Protein 9BL1 (pdb70)

InterPro domains:
  IPR012349 FMN-binding split barrel [G3DSA:2.30.110.10] (15-174)
  IPR019595 Domain of unknown function DUF2470 [PF10615] (197-270)
  IPR037119 Haem oxygenase HugZ-like superfamily [G3DSA:3.20.180.10] (189-279)
  IPR055343 CREG-like, beta-barrel [PF13883] (44-168)

Organism: Populus trichocarpa (NCBI:txid3694)

Radius of gyration: 21.01 Å; Cα contacts (8 Å, |Δi|>4): 451; chains: 1; bounding box: 52×58×54 Å

Nearest PDB structures (foldseek):
  6m09-assembly1_B  TM=9.417E-01  e=5.303E-38  Arabidopsis thaliana
  6m0a-assembly2_D  TM=9.291E-01  e=4.916E-37  Arabidopsis thaliana
  6m09-assembly2_C  TM=9.308E-01  e=2.778E-36  Arabidopsis thaliana
  3dnh-assembly1_A  TM=5.497E-01  e=1.649E-12  Agrobacterium fabrum str. C58
  3dnh-assembly1_B  TM=5.427E-01  e=1.269E-11  Agrobacterium fabrum str. C58

Structure (mmCIF, N/CA/C/O backbone):
data_9BL1
#
_entry.id   9BL1
#
_cell.length_a   77.306
_cell.length_b   77.306
_cell.length_c   92.420
_cell.angle_alpha   90.00
_cell.angle_beta   90.00
_cell.angle_gamma   90.00
#
_symmetry.space_group_name_H-M   'P 42 21 2'
#
loop_
_entity.id
_entity.type
_entity.pdbx_description
1 polymer 'Heme-binding protein, PtHOZ1'
2 non-polymer 'NICKEL (II) ION'
3 water water
#
loop_
_atom_site.group_PDB
_atom_site.id
_atom_site.type_symbol
_atom_site.label_atom_id
_atom_site.label_alt_id
_atom_site.label_comp_id
_atom_site.label_asym_id
_atom_site.label_entity_id
_atom_site.label_seq_id
_atom_site.pdbx_PDB_ins_code
_atom_site.Cartn_x
_atom_site.Cartn_y
_atom_site.Cartn_z
_atom_site.occupancy
_atom_site.B_iso_or_equiv
_atom_site.auth_seq_id
_atom_site.auth_comp_id
_atom_site.auth_asym_id
_atom_site.auth_atom_id
_atom_site.pdbx_PDB_model_num
ATOM 1 N N . ASN A 1 21 ? 21.691 38.241 27.089 1.00 69.34 21 ASN A N 1
ATOM 2 C CA . ASN A 1 21 ? 22.235 36.861 27.233 1.00 73.51 21 ASN A CA 1
ATOM 3 C C . ASN A 1 21 ? 22.692 36.354 25.863 1.00 69.32 21 ASN A C 1
ATOM 4 O O . ASN A 1 21 ? 21.850 36.280 24.953 1.00 71.22 21 ASN A O 1
ATOM 9 N N . VAL A 1 22 ? 23.966 35.963 25.759 1.00 63.14 22 VAL A N 1
ATOM 10 C CA . VAL A 1 22 ? 24.654 35.586 24.490 1.00 55.69 22 VAL A CA 1
ATOM 11 C C . VAL A 1 22 ? 24.859 34.059 24.428 1.00 58.50 22 VAL A C 1
ATOM 12 O O . VAL A 1 22 ? 25.527 33.604 23.491 1.00 51.39 22 VAL A O 1
ATOM 16 N N . PHE A 1 23 ? 24.305 33.272 25.354 1.00 58.17 23 PHE A N 1
ATOM 17 C CA . PHE A 1 23 ? 24.410 31.786 25.323 1.00 61.70 23 PHE A CA 1
ATOM 18 C C . PHE A 1 23 ? 23.709 31.284 24.070 1.00 52.14 23 PHE A C 1
ATOM 19 O O . PHE A 1 23 ? 24.227 30.371 23.401 1.00 48.29 23 PHE A O 1
ATOM 27 N N . GLN A 1 24 ? 22.550 31.880 23.777 1.00 48.52 24 GLN A N 1
ATOM 28 C CA . GLN A 1 24 ? 21.722 31.539 22.597 1.00 50.25 24 GLN A CA 1
ATOM 29 C C . GLN A 1 24 ? 22.610 31.624 21.352 1.00 42.09 24 GLN A C 1
ATOM 30 O O . GLN A 1 24 ? 22.423 30.816 20.451 1.00 42.14 24 GLN A O 1
ATOM 36 N N . LEU A 1 25 ? 23.609 32.525 21.339 1.00 35.55 25 LEU A N 1
ATOM 37 C CA . LEU A 1 25 ? 24.449 32.764 20.141 1.00 32.79 25 LEU A CA 1
ATOM 38 C C . LEU A 1 25 ? 25.437 31.620 19.935 1.00 32.12 25 LEU A C 1
ATOM 39 O O . LEU A 1 25 ? 25.900 31.452 18.790 1.00 35.71 25 LEU A O 1
ATOM 44 N N . ILE A 1 26 ? 25.817 30.894 20.982 1.00 30.42 26 ILE A N 1
ATOM 45 C CA . ILE A 1 26 ? 26.814 29.789 20.810 1.00 32.07 26 ILE A CA 1
ATOM 46 C C . ILE A 1 26 ? 26.130 28.424 21.038 1.00 34.00 26 ILE A C 1
ATOM 47 O O . ILE A 1 26 ? 26.849 27.398 21.062 1.00 31.69 26 ILE A O 1
ATOM 52 N N . GLN A 1 27 ? 24.802 28.419 21.155 1.00 37.79 27 GLN A N 1
ATOM 53 C CA . GLN A 1 27 ? 23.938 27.219 21.310 1.00 41.12 27 GLN A CA 1
ATOM 54 C C . GLN A 1 27 ? 24.459 26.102 20.407 1.00 40.99 27 GLN A C 1
ATOM 55 O O . GLN A 1 27 ? 24.740 25.010 20.943 1.00 39.55 27 GLN A O 1
ATOM 61 N N . THR A 1 28 ? 24.613 26.373 19.106 1.00 40.28 28 THR A N 1
ATOM 62 C CA . THR A 1 28 ? 25.007 25.358 18.098 1.00 42.56 28 THR A CA 1
ATOM 63 C C . THR A 1 28 ? 26.384 24.787 18.429 1.00 47.03 28 THR A C 1
ATOM 64 O O . THR A 1 28 ? 26.490 23.558 18.447 1.00 41.82 28 THR A O 1
ATOM 68 N N . HIS A 1 29 ? 27.399 25.631 18.641 1.00 40.18 29 HIS A N 1
ATOM 69 C CA . HIS A 1 29 ? 28.778 25.175 18.952 1.00 40.52 29 HIS A CA 1
ATOM 70 C C . HIS A 1 29 ? 28.736 24.327 20.226 1.00 35.63 29 HIS A C 1
ATOM 71 O O . HIS A 1 29 ? 29.445 23.302 20.263 1.00 38.54 29 HIS A O 1
ATOM 78 N N . GLN A 1 30 ? 28.003 24.783 21.246 1.00 33.61 30 GLN A N 1
ATOM 79 C CA . GLN A 1 30 ? 27.926 24.096 22.563 1.00 33.22 30 GLN A CA 1
ATOM 80 C C . GLN A 1 30 ? 27.272 22.726 22.369 1.00 38.35 30 GLN A C 1
ATOM 81 O O . GLN A 1 30 ? 27.798 21.759 22.908 1.00 34.23 30 GLN A O 1
ATOM 87 N N . GLU A 1 31 ? 26.248 22.643 21.520 1.00 35.19 31 GLU A N 1
ATOM 88 C CA . GLU A 1 31 ? 25.643 21.337 21.113 1.00 40.94 31 GLU A CA 1
ATOM 89 C C . GLU A 1 31 ? 26.691 20.396 20.510 1.00 37.96 31 GLU A C 1
ATOM 90 O O . GLU A 1 31 ? 26.630 19.174 20.804 1.00 43.08 31 GLU A O 1
ATOM 96 N N . LYS A 1 32 ? 27.608 20.903 19.682 1.00 39.11 32 LYS A N 1
ATOM 97 C CA . LYS A 1 32 ? 28.602 20.071 18.945 1.00 40.09 32 LYS A CA 1
ATOM 98 C C . LYS A 1 32 ? 29.820 19.696 19.804 1.00 40.18 32 LYS A C 1
ATOM 99 O O . LYS A 1 32 ? 30.542 18.769 19.397 1.00 39.53 32 LYS A O 1
ATOM 105 N N . ALA A 1 33 ? 30.093 20.415 20.889 1.00 32.90 33 ALA A N 1
ATOM 106 C CA . ALA A 1 33 ? 31.283 20.225 21.762 1.00 35.07 33 ALA A CA 1
ATOM 107 C C . ALA A 1 33 ? 31.377 18.748 22.178 1.00 32.27 33 ALA A C 1
ATOM 108 O O . ALA A 1 33 ? 30.349 18.206 22.563 1.00 34.15 33 ALA A O 1
ATOM 110 N N . ALA A 1 34 ? 32.546 18.122 22.051 1.00 31.75 34 ALA A N 1
ATOM 111 C CA . ALA A 1 34 ? 32.766 16.689 22.377 1.00 31.55 34 ALA A CA 1
ATOM 112 C C . ALA A 1 34 ? 32.350 16.428 23.833 1.00 28.56 34 ALA A C 1
ATOM 113 O O . ALA A 1 34 ? 32.767 17.193 24.737 1.00 27.83 34 ALA A O 1
ATOM 115 N N . ARG A 1 35 ? 31.497 15.423 24.027 1.00 29.49 35 ARG A N 1
ATOM 116 C CA . ARG A 1 35 ? 30.988 15.018 25.359 1.00 31.94 35 ARG A CA 1
ATOM 117 C C . ARG A 1 35 ? 30.995 13.502 25.388 1.00 31.81 35 ARG A C 1
ATOM 118 O O . ARG A 1 35 ? 30.975 12.905 24.298 1.00 31.95 35 ARG A O 1
ATOM 126 N N . LEU A 1 36 ? 30.946 12.924 26.587 1.00 30.55 36 LEU A N 1
ATOM 127 C CA . LEU A 1 36 ? 30.755 11.462 26.682 1.00 33.38 36 LEU A CA 1
ATOM 128 C C . LEU A 1 36 ? 29.426 11.146 26.005 1.00 29.34 36 LEU A C 1
ATOM 129 O O . LEU A 1 36 ? 28.477 11.924 26.120 1.00 31.68 36 LEU A O 1
ATOM 134 N N . PRO A 1 37 ? 29.272 9.931 25.445 1.00 34.14 37 PRO A N 1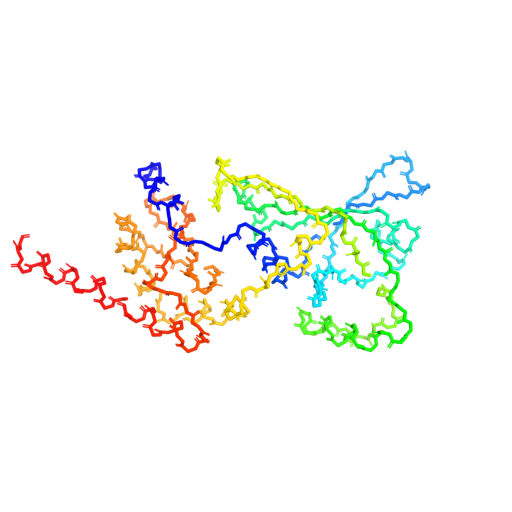
ATOM 135 C CA . PRO A 1 37 ? 27.970 9.428 25.037 1.00 36.09 37 PRO A CA 1
ATOM 136 C C . PRO A 1 37 ? 27.030 9.409 26.243 1.00 31.54 37 PRO A C 1
ATOM 137 O O . PRO A 1 37 ? 27.497 9.271 27.378 1.00 31.69 37 PRO A O 1
ATOM 141 N N . PRO A 1 38 ? 25.708 9.653 26.075 1.00 29.23 38 PRO A N 1
ATOM 142 C CA . PRO A 1 38 ? 24.780 9.720 27.210 1.00 29.72 38 PRO A CA 1
ATOM 143 C C . PRO A 1 38 ? 24.888 8.607 28.261 1.00 27.42 38 PRO A C 1
ATOM 144 O O . PRO A 1 38 ? 24.936 8.905 29.415 1.00 28.80 38 PRO A O 1
ATOM 148 N N . VAL A 1 39 ? 24.957 7.333 27.858 1.00 29.05 39 VAL A N 1
ATOM 149 C CA . VAL A 1 39 ? 24.955 6.223 28.853 1.00 31.05 39 VAL A CA 1
ATOM 150 C C . VAL A 1 39 ? 26.262 6.325 29.661 1.00 28.29 39 VAL A C 1
ATOM 151 O O . VAL A 1 39 ? 26.219 6.108 30.880 1.00 26.44 39 VAL A O 1
ATOM 155 N N . GLU A 1 40 ? 27.378 6.731 29.044 1.00 28.88 40 GLU A N 1
ATOM 156 C CA . GLU A 1 40 ? 28.650 6.864 29.798 1.00 27.86 40 GLU A CA 1
ATOM 157 C C . GLU A 1 40 ? 28.602 8.095 30.712 1.00 25.60 40 GLU A C 1
ATOM 158 O O . GLU A 1 40 ? 29.185 8.044 31.780 1.00 26.64 40 GLU A O 1
ATOM 164 N N . GLU A 1 41 ? 27.998 9.194 30.245 1.00 27.06 41 GLU A N 1
ATOM 165 C CA . GLU A 1 41 ? 27.759 10.391 31.072 1.00 25.47 41 GLU A CA 1
ATOM 166 C C . GLU A 1 41 ? 26.942 9.958 32.30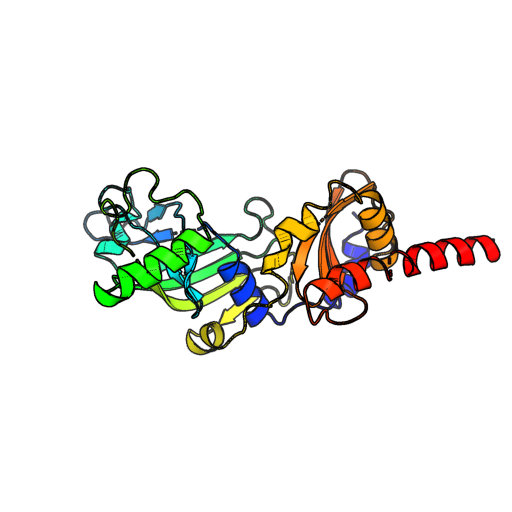0 1.00 23.93 41 GLU A C 1
ATOM 167 O O . GLU A 1 41 ? 27.359 10.267 33.407 1.00 27.53 41 GLU A O 1
ATOM 173 N N . ILE A 1 42 ? 25.815 9.260 32.132 1.00 25.13 42 ILE A N 1
ATOM 174 C CA . ILE A 1 42 ? 24.938 8.866 33.273 1.00 29.38 42 ILE A CA 1
ATOM 175 C C . ILE A 1 42 ? 25.737 7.901 34.175 1.00 27.73 42 ILE A C 1
ATOM 176 O O . ILE A 1 42 ? 25.717 8.064 35.378 1.00 26.02 42 ILE A O 1
ATOM 181 N N . ARG A 1 43 ? 26.436 6.908 33.620 1.00 26.72 43 ARG A N 1
ATOM 182 C CA . ARG A 1 43 ? 27.216 5.934 34.441 1.00 24.31 43 ARG A CA 1
ATOM 183 C C . ARG A 1 43 ? 28.265 6.707 35.265 1.00 27.73 43 ARG A C 1
ATOM 184 O O . ARG A 1 43 ? 28.439 6.397 36.439 1.00 26.01 43 ARG A O 1
ATOM 192 N N . THR A 1 44 ? 28.957 7.665 34.648 1.00 27.42 44 THR A N 1
ATOM 193 C CA . THR A 1 44 ? 30.045 8.430 35.290 1.00 25.90 44 THR A CA 1
ATOM 194 C C . THR A 1 44 ? 29.482 9.340 36.393 1.00 25.91 44 THR A C 1
ATOM 195 O O . THR A 1 44 ? 30.019 9.351 37.491 1.00 27.49 44 THR A O 1
ATOM 199 N N . VAL A 1 45 ? 28.478 10.151 36.095 1.00 26.85 45 VAL A N 1
ATOM 200 C CA . VAL A 1 45 ? 27.880 11.077 37.088 1.00 27.12 45 VAL A CA 1
ATOM 201 C C . VAL A 1 45 ? 27.408 10.261 38.296 1.00 28.66 45 VAL A C 1
ATOM 202 O O . VAL A 1 45 ? 27.723 10.644 39.437 1.00 29.27 45 VAL A O 1
ATOM 206 N N . LEU A 1 46 ? 26.697 9.149 38.086 1.00 26.16 46 LEU A N 1
ATOM 207 C CA . LEU A 1 46 ? 26.235 8.337 39.235 1.00 28.41 46 LEU A CA 1
ATOM 208 C C . LEU A 1 46 ? 27.426 7.789 40.013 1.00 27.32 46 LEU A C 1
ATOM 209 O O . LEU A 1 46 ? 27.396 7.868 41.240 1.00 31.19 46 LEU A O 1
ATOM 214 N N . ASP A 1 47 ? 28.458 7.331 39.313 1.00 29.79 47 ASP A N 1
ATOM 215 C CA . ASP A 1 47 ? 29.659 6.749 39.962 1.00 31.04 47 ASP A CA 1
ATOM 216 C C . ASP A 1 47 ? 30.337 7.811 40.828 1.00 29.92 47 ASP A C 1
ATOM 217 O O . ASP A 1 47 ? 30.863 7.443 41.917 1.00 34.94 47 ASP A O 1
ATOM 222 N N . GLN A 1 48 ? 30.342 9.070 40.372 1.00 28.67 48 GLN A N 1
ATOM 223 C CA . GLN A 1 48 ? 31.025 10.197 41.081 1.00 32.24 48 GLN A CA 1
ATOM 224 C C . GLN A 1 48 ? 30.136 10.849 42.145 1.00 35.75 48 GLN A C 1
ATOM 225 O O . GLN A 1 48 ? 30.677 11.600 42.966 1.00 34.42 48 GLN A O 1
ATOM 231 N N . SER A 1 49 ? 28.831 10.544 42.196 1.00 31.28 49 SER A N 1
ATOM 232 C CA . SER A 1 49 ? 27.885 11.169 43.152 1.00 31.97 49 SER A CA 1
ATOM 233 C C . SER A 1 49 ? 27.951 10.446 44.505 1.00 32.51 49 SER A C 1
ATOM 234 O O . SER A 1 49 ? 28.158 9.229 44.495 1.00 35.26 49 SER A O 1
ATOM 237 N N . THR A 1 50 ? 27.692 11.160 45.616 1.00 27.83 50 THR A N 1
ATOM 238 C CA . THR A 1 50 ? 27.800 10.641 47.000 1.00 33.97 50 THR A CA 1
ATOM 239 C C . THR A 1 50 ? 26.467 10.753 47.737 1.00 30.48 50 THR A C 1
ATOM 240 O O . THR A 1 50 ? 26.378 10.225 48.827 1.00 29.87 50 THR A O 1
ATOM 244 N N . HIS A 1 51 ? 25.487 11.455 47.192 1.00 31.42 51 HIS A N 1
ATOM 245 C CA . HIS A 1 51 ? 24.191 11.588 47.894 1.00 32.19 51 HIS A CA 1
ATOM 246 C C . HIS A 1 51 ? 23.106 11.813 46.849 1.00 30.66 51 HIS A C 1
ATOM 247 O O . HIS A 1 51 ? 23.390 12.283 45.721 1.00 27.49 51 HIS A O 1
ATOM 254 N N . GLY A 1 52 ? 21.891 11.478 47.215 1.00 28.79 52 GLY A N 1
ATOM 255 C CA . GLY A 1 52 ? 20.738 11.691 46.325 1.00 28.31 52 GLY A CA 1
ATOM 256 C C . GLY A 1 52 ? 19.443 11.632 47.118 1.00 30.04 52 GLY A C 1
ATOM 257 O O . GLY A 1 52 ? 19.483 11.527 48.356 1.00 28.84 52 GLY A O 1
ATOM 266 N N . LEU A 1 54 ? 16.055 9.662 47.780 1.00 24.59 54 LEU A N 1
ATOM 267 C CA . LEU A 1 54 ? 15.434 8.365 47.693 1.00 24.25 54 LEU A CA 1
ATOM 268 C C . LEU A 1 54 ? 13.926 8.494 47.816 1.00 23.42 54 LEU A C 1
ATOM 269 O O . LEU A 1 54 ? 13.485 9.086 48.805 1.00 27.90 54 LEU A O 1
ATOM 274 N N . SER A 1 55 ? 13.171 7.911 46.869 1.00 24.49 55 SER A N 1
ATOM 275 C CA . SER A 1 55 ? 11.702 7.787 46.949 1.00 24.90 55 SER A CA 1
ATOM 276 C C . SER A 1 55 ? 11.356 6.346 47.294 1.00 24.53 55 SER A C 1
ATOM 277 O O . SER A 1 55 ? 11.858 5.456 46.608 1.00 22.78 55 SER A O 1
ATOM 280 N N . THR A 1 56 ? 10.580 6.186 48.357 1.00 23.87 56 THR A N 1
ATOM 281 C CA . THR A 1 56 ? 10.213 4.866 48.898 1.00 25.67 56 THR A CA 1
ATOM 282 C C . THR A 1 56 ? 8.697 4.803 49.047 1.00 25.15 56 THR A C 1
ATOM 283 O O . THR A 1 56 ? 7.991 5.808 48.999 1.00 23.90 56 THR A O 1
ATOM 287 N N . PHE A 1 57 ? 8.208 3.591 49.256 1.00 26.26 57 PHE A N 1
ATOM 288 C CA . PHE A 1 57 ? 6.784 3.376 49.511 1.00 27.49 57 PHE A CA 1
ATOM 289 C C . PHE A 1 57 ? 6.626 2.182 50.437 1.00 29.20 57 PHE A C 1
ATOM 290 O O . PHE A 1 57 ? 7.142 1.095 50.113 1.00 33.26 57 PHE A O 1
ATOM 298 N N . SER A 1 58 ? 5.960 2.413 51.559 1.00 32.14 58 SER A N 1
ATOM 299 C CA . SER A 1 58 ? 5.803 1.384 52.618 1.00 30.33 58 SER A CA 1
ATOM 300 C C . SER A 1 58 ? 4.314 1.212 52.874 1.00 28.98 58 SER A C 1
ATOM 301 O O . SER A 1 58 ? 3.558 2.132 52.594 1.00 29.50 58 SER A O 1
ATOM 304 N N . GLN A 1 59 ? 3.918 0.058 53.380 1.00 28.06 59 GLN A N 1
ATOM 305 C CA . GLN A 1 59 ? 2.561 -0.097 53.957 1.00 31.27 59 GLN A CA 1
ATOM 306 C C . GLN A 1 59 ? 2.655 0.690 55.275 1.00 34.13 59 GLN A C 1
ATOM 307 O O . GLN A 1 59 ? 3.768 1.058 55.673 1.00 44.01 59 GLN A O 1
ATOM 313 N N . LYS A 1 60 ? 1.576 1.021 55.919 1.00 38.42 60 LYS A N 1
ATOM 314 C CA . LYS A 1 60 ? 1.651 1.682 57.250 1.00 37.22 60 LYS A CA 1
ATOM 315 C C . LYS A 1 60 ? 2.185 3.113 57.100 1.00 37.47 60 LYS A C 1
ATOM 316 O O . LYS A 1 60 ? 2.742 3.660 58.062 1.00 34.42 60 LYS A O 1
ATOM 322 N N . HIS A 1 61 ? 1.984 3.758 55.950 1.00 30.35 61 HIS A N 1
ATOM 323 C CA . HIS A 1 61 ? 2.378 5.165 55.798 1.00 27.52 61 HIS A CA 1
ATOM 324 C C . HIS A 1 61 ? 1.279 5.891 55.011 1.00 31.71 61 HIS A C 1
ATOM 325 O O . HIS A 1 61 ? 1.594 6.846 54.344 1.00 31.04 61 HIS A O 1
ATOM 332 N N . GLY A 1 62 ? 0.009 5.521 55.229 1.00 30.02 62 GLY A N 1
ATOM 333 C CA . GLY A 1 62 ? -1.175 6.261 54.747 1.00 30.03 62 GLY A CA 1
ATOM 334 C C . GLY A 1 62 ? -1.370 6.190 53.250 1.00 28.05 62 GLY A C 1
ATOM 335 O O . GLY A 1 62 ? -2.238 6.920 52.747 1.00 32.36 62 GLY A O 1
ATOM 336 N N . GLY A 1 63 ? -0.616 5.353 52.552 1.00 28.20 63 GLY A N 1
ATOM 337 C CA . GLY A 1 63 ? -0.594 5.336 51.080 1.00 29.78 63 GLY A CA 1
ATOM 338 C C . GLY A 1 63 ? 0.211 6.470 50.458 1.00 30.62 63 GLY A C 1
ATOM 339 O O . GLY A 1 63 ? 0.180 6.589 49.206 1.00 27.95 63 GLY A O 1
ATOM 340 N N . TYR A 1 64 ? 0.976 7.226 51.249 1.00 29.18 64 TYR A N 1
ATOM 341 C CA . TYR A 1 64 ? 1.885 8.295 50.767 1.00 26.78 64 TYR A CA 1
ATOM 342 C C . TYR A 1 64 ? 3.266 7.749 50.450 1.00 27.91 64 TYR A C 1
ATOM 343 O O . TYR A 1 64 ? 3.927 7.210 51.314 1.00 29.56 64 TYR A O 1
ATOM 352 N N . PRO A 1 65 ? 3.768 7.928 49.202 1.00 25.11 65 PRO A N 1
ATOM 353 C CA . PRO A 1 65 ? 5.163 7.679 48.901 1.00 25.32 65 PRO A CA 1
ATOM 354 C C . PRO A 1 65 ? 5.954 8.807 49.566 1.00 26.90 65 PRO A C 1
ATOM 355 O O . PRO A 1 65 ? 5.421 9.890 49.749 1.00 27.68 65 PRO A O 1
ATOM 359 N N . SER A 1 66 ? 7.213 8.524 49.886 1.00 26.29 66 SER A N 1
ATOM 360 C CA . SER A 1 66 ? 8.031 9.378 50.761 1.00 27.93 66 SER A CA 1
ATOM 361 C C . SER A 1 66 ? 9.373 9.645 50.084 1.00 27.13 66 SER A C 1
ATOM 362 O O . SER A 1 66 ? 9.880 8.777 49.330 1.00 26.56 66 SER A O 1
ATOM 365 N N . GLY A 1 67 ? 9.938 10.801 50.393 1.00 24.68 67 GLY A N 1
ATOM 366 C CA . GLY A 1 67 ? 11.301 11.131 49.988 1.00 26.09 67 GLY A CA 1
ATOM 367 C C . GLY A 1 67 ? 12.219 11.319 51.185 1.00 24.93 67 GLY A C 1
ATOM 368 O O . GLY A 1 67 ? 11.764 11.725 52.234 1.00 25.79 67 GLY A O 1
ATOM 369 N N . SER A 1 68 ? 13.494 10.999 50.998 1.00 27.22 68 SER A N 1
ATOM 370 C CA . SER A 1 68 ? 14.543 11.191 52.015 1.00 25.45 68 SER A CA 1
ATOM 371 C C . SER A 1 68 ? 15.857 11.539 51.336 1.00 27.67 68 SER A C 1
ATOM 372 O O . SER A 1 68 ? 16.040 11.152 50.203 1.00 26.31 68 SER A O 1
ATOM 375 N N . VAL A 1 69 ? 16.770 12.221 52.020 1.00 24.88 69 VAL A N 1
ATOM 376 C CA . VAL A 1 69 ? 18.134 12.418 51.457 1.00 27.30 69 VAL A CA 1
ATOM 377 C C . VAL A 1 69 ? 18.998 11.300 51.997 1.00 30.22 69 VAL A C 1
ATOM 378 O O . VAL A 1 69 ? 18.972 11.100 53.227 1.00 29.92 69 VAL A O 1
ATOM 382 N N . VAL A 1 70 ? 19.728 10.616 51.124 1.00 25.63 70 VAL A N 1
ATOM 383 C CA . VAL A 1 70 ? 20.590 9.488 51.554 1.00 27.75 70 VAL A CA 1
ATOM 384 C C . VAL A 1 70 ? 21.983 9.718 50.984 1.00 31.41 70 VAL A C 1
ATOM 385 O O . VAL A 1 70 ? 22.112 10.250 49.860 1.00 29.50 70 VAL A O 1
ATOM 389 N N . ASP A 1 71 ? 22.978 9.246 51.726 1.00 29.00 71 ASP A N 1
ATOM 390 C CA . ASP A 1 71 ? 24.335 9.019 51.173 1.00 33.79 71 ASP A CA 1
ATOM 391 C C . ASP A 1 71 ? 24.320 7.678 50.452 1.00 26.73 71 ASP A C 1
ATOM 392 O O . ASP A 1 71 ? 23.640 6.779 50.914 1.00 30.03 71 ASP A O 1
ATOM 397 N N . PHE A 1 72 ? 25.109 7.529 49.389 1.00 28.88 72 PHE A N 1
ATOM 398 C CA . PHE A 1 72 ? 25.380 6.234 48.740 1.00 28.54 72 PHE A CA 1
ATOM 399 C C . PHE A 1 72 ? 26.757 6.230 48.071 1.00 30.51 72 PHE A C 1
ATOM 400 O O . PHE A 1 72 ? 27.391 7.304 47.876 1.00 29.22 72 PHE A O 1
ATOM 408 N N . ALA A 1 73 ? 27.154 5.025 47.669 1.00 30.61 73 ALA A N 1
ATOM 409 C CA . ALA A 1 73 ? 28.371 4.770 46.875 1.00 35.24 73 ALA A CA 1
ATOM 410 C C . ALA A 1 73 ? 28.033 3.689 45.878 1.00 31.01 73 ALA A C 1
ATOM 411 O O . ALA A 1 73 ? 27.663 2.568 46.326 1.00 30.97 73 ALA A O 1
ATOM 413 N N . CYS A 1 74 ? 28.197 3.990 44.596 1.00 28.81 74 CYS A N 1
ATOM 414 C CA . CYS A 1 74 ? 27.976 3.001 43.523 1.00 31.04 74 CYS A CA 1
ATOM 415 C C . CYS A 1 74 ? 29.006 1.890 43.686 1.00 34.39 74 CYS A C 1
ATOM 416 O O . CYS A 1 74 ? 30.159 2.234 43.985 1.00 31.33 74 CYS A O 1
ATOM 419 N N . ASP A 1 75 ? 28.576 0.636 43.513 1.00 33.59 75 ASP A N 1
ATOM 420 C CA . ASP A 1 75 ? 29.515 -0.510 43.440 1.00 31.92 75 ASP A CA 1
ATOM 421 C C . ASP A 1 75 ? 30.104 -0.519 42.031 1.00 33.67 75 ASP A C 1
ATOM 422 O O . ASP A 1 75 ? 29.812 0.389 41.236 1.00 32.02 75 ASP A O 1
ATOM 427 N N . ALA A 1 76 ? 30.958 -1.491 41.704 1.00 34.70 76 ALA A N 1
ATOM 428 C CA . ALA A 1 76 ? 31.641 -1.539 40.387 1.00 34.70 76 ALA A CA 1
ATOM 429 C C . ALA A 1 76 ? 30.623 -1.727 39.253 1.00 32.57 76 ALA A C 1
ATOM 430 O O . ALA A 1 76 ? 30.942 -1.377 38.103 1.00 34.06 76 ALA A O 1
ATOM 432 N N . ASP A 1 77 ? 29.441 -2.290 39.513 1.00 32.71 77 ASP A N 1
ATOM 433 C CA . ASP A 1 77 ? 28.408 -2.459 38.454 1.00 34.67 77 ASP A CA 1
ATOM 434 C C . ASP A 1 77 ? 27.524 -1.208 38.348 1.00 30.77 77 ASP A C 1
ATOM 435 O O . ASP A 1 77 ? 26.587 -1.255 37.528 1.00 32.32 77 ASP A O 1
ATOM 440 N N . GLY A 1 78 ? 27.745 -0.208 39.203 1.00 31.32 78 GLY A N 1
ATOM 441 C CA . GLY A 1 78 ? 26.961 1.047 39.227 1.00 29.33 78 GLY A CA 1
ATOM 442 C C . GLY A 1 78 ? 25.704 0.973 40.091 1.00 28.92 78 GLY A C 1
ATOM 443 O O . GLY A 1 78 ? 24.890 1.953 40.057 1.00 28.75 78 GLY A O 1
ATOM 444 N N . SER A 1 79 ? 25.556 -0.060 40.917 1.00 27.77 79 SER A N 1
ATOM 445 C CA . SER A 1 79 ? 24.441 -0.180 41.902 1.00 29.63 79 SER A CA 1
ATOM 446 C C . SER A 1 79 ? 24.738 0.673 43.127 1.00 28.11 79 SER A C 1
ATOM 447 O O . SER A 1 79 ? 25.756 0.497 43.811 1.00 29.23 79 SER A O 1
ATOM 450 N N . PRO A 1 80 ? 23.877 1.662 43.471 1.00 25.57 80 PRO A N 1
ATOM 451 C CA . PRO A 1 80 ? 24.098 2.439 44.669 1.00 27.18 80 PRO A CA 1
ATOM 452 C C . PRO A 1 80 ? 24.033 1.536 45.903 1.00 30.17 80 PRO A C 1
ATOM 453 O O . PRO A 1 80 ? 23.076 0.770 46.073 1.00 30.94 80 PRO A O 1
ATOM 457 N N . ILE A 1 81 ? 25.057 1.658 46.736 1.00 30.72 81 ILE A N 1
ATOM 458 C CA . ILE A 1 81 ? 25.060 1.026 48.075 1.00 31.80 81 ILE A CA 1
ATOM 459 C C . ILE A 1 81 ? 24.614 2.086 49.055 1.00 29.55 81 ILE A C 1
ATOM 460 O O . ILE A 1 81 ? 25.254 3.151 49.116 1.00 31.38 81 ILE A O 1
ATOM 465 N N . VAL A 1 82 ? 23.588 1.789 49.849 1.00 29.67 82 VAL A N 1
ATOM 466 C CA . VAL A 1 82 ? 23.112 2.713 50.911 1.00 31.79 82 VAL A CA 1
ATOM 467 C C . VAL A 1 82 ? 23.267 2.021 52.273 1.00 31.34 82 VAL A C 1
ATOM 468 O O . VAL A 1 82 ? 22.912 0.826 52.408 1.00 34.64 82 VAL A O 1
ATOM 472 N N . ALA A 1 83 ? 23.789 2.761 53.239 1.00 37.01 83 ALA A N 1
ATOM 473 C CA . ALA A 1 83 ? 23.869 2.329 54.651 1.00 40.96 83 ALA A CA 1
ATOM 474 C C . ALA A 1 83 ? 22.555 2.743 55.323 1.00 40.58 83 ALA A C 1
ATOM 475 O O . ALA A 1 83 ? 22.400 3.924 55.639 1.00 44.59 83 ALA A O 1
ATOM 477 N N . VAL A 1 84 ? 21.621 1.814 55.484 1.00 42.64 84 VAL A N 1
ATOM 478 C CA . VAL A 1 84 ? 20.242 2.166 55.934 1.00 42.98 84 VAL A CA 1
ATOM 479 C C . VAL A 1 84 ? 20.101 1.867 57.429 1.00 46.28 84 VAL A C 1
ATOM 480 O O . VAL A 1 84 ? 20.245 0.686 57.807 1.00 45.58 84 VAL A O 1
ATOM 484 N N . SER A 1 85 ? 19.861 2.914 58.231 1.00 45.54 85 SER A N 1
ATOM 485 C CA . SER A 1 85 ? 19.388 2.812 59.636 1.00 43.73 85 SER A CA 1
ATOM 486 C C . SER A 1 85 ? 17.891 2.460 59.656 1.00 44.47 85 SER A C 1
ATOM 487 O O . SER A 1 85 ? 17.080 3.127 58.969 1.00 42.55 85 SER A O 1
ATOM 490 N N . SER A 1 86 ? 17.512 1.499 60.489 1.00 40.19 86 SER A N 1
ATOM 491 C CA . SER A 1 86 ? 16.101 1.169 60.799 1.00 40.74 86 SER A CA 1
ATOM 492 C C . SER A 1 86 ? 15.419 2.359 61.477 1.00 37.85 86 SER A C 1
ATOM 493 O O . SER A 1 86 ? 14.183 2.308 61.571 1.00 46.41 86 SER A O 1
ATOM 496 N N . TRP A 1 87 ? 16.181 3.355 61.965 1.00 36.02 87 TRP A N 1
ATOM 497 C CA . TRP A 1 87 ? 15.651 4.573 62.639 1.00 38.50 87 TRP A CA 1
ATOM 498 C C . TRP A 1 87 ? 15.489 5.748 61.661 1.00 39.35 87 TRP A C 1
ATOM 499 O O . TRP A 1 87 ? 14.965 6.771 62.080 1.00 41.88 87 TRP A O 1
ATOM 510 N N . ALA A 1 88 ? 15.980 5.647 60.427 1.00 38.32 88 ALA A N 1
ATOM 511 C CA . ALA A 1 88 ? 15.987 6.799 59.486 1.00 36.07 88 ALA A CA 1
ATOM 512 C C . ALA A 1 88 ? 14.571 6.982 58.920 1.00 31.44 88 ALA A C 1
ATOM 513 O O . ALA A 1 88 ? 14.088 6.083 58.204 1.00 36.24 88 ALA A O 1
ATOM 515 N N . VAL A 1 89 ? 13.938 8.089 59.220 1.00 33.76 89 VAL A N 1
ATOM 516 C CA . VAL A 1 89 ? 12.553 8.353 58.767 1.00 36.96 89 VAL A CA 1
ATOM 517 C C . VAL A 1 89 ? 12.539 8.272 57.239 1.00 41.70 89 VAL A C 1
ATOM 518 O O . VAL A 1 89 ? 13.375 8.914 56.566 1.00 37.50 89 VAL A O 1
ATOM 522 N N . HIS A 1 90 ? 11.615 7.456 56.750 1.00 38.22 90 HIS A N 1
ATOM 523 C CA . HIS A 1 90 ? 11.395 7.136 55.332 1.00 32.65 90 HIS A CA 1
ATOM 524 C C . HIS A 1 90 ? 12.502 6.223 54.781 1.00 29.54 90 HIS A C 1
ATOM 525 O O . HIS A 1 90 ? 12.123 5.201 54.232 1.00 31.27 90 HIS A O 1
ATOM 532 N N . ALA A 1 91 ? 13.789 6.554 54.890 1.00 30.54 91 ALA A N 1
ATOM 533 C CA . ALA A 1 91 ? 14.855 5.749 54.242 1.00 33.01 91 ALA A CA 1
ATOM 534 C C . ALA A 1 91 ? 14.814 4.326 54.816 1.00 30.22 91 ALA A C 1
ATOM 535 O O . ALA A 1 91 ? 15.061 3.382 54.073 1.00 32.16 91 ALA A O 1
ATOM 537 N N . LYS A 1 92 ? 14.364 4.159 56.067 1.00 33.16 92 LYS A N 1
ATOM 538 C CA . LYS A 1 92 ? 14.225 2.814 56.681 1.00 33.43 92 LYS A CA 1
ATOM 539 C C . LYS A 1 92 ? 13.294 1.948 55.832 1.00 33.18 92 LYS A C 1
ATOM 540 O O . LYS A 1 92 ? 13.394 0.702 55.928 1.00 34.93 92 LYS A O 1
ATOM 546 N N . ASP A 1 93 ? 12.374 2.544 55.056 1.00 30.59 93 ASP A N 1
ATOM 547 C CA . ASP A 1 93 ? 11.456 1.780 54.155 1.00 31.15 93 ASP A CA 1
ATOM 548 C C . ASP A 1 93 ? 12.227 0.782 53.277 1.00 30.85 93 ASP A C 1
ATOM 549 O O . ASP A 1 93 ? 11.643 -0.214 52.885 1.00 35.39 93 ASP A O 1
ATOM 554 N N . LEU A 1 94 ? 13.444 1.098 52.869 1.00 33.43 94 LEU A N 1
ATOM 555 C CA . LEU A 1 94 ? 14.252 0.227 51.973 1.00 38.31 94 LEU A CA 1
ATOM 556 C C . LEU A 1 94 ? 14.440 -1.172 52.583 1.00 49.97 94 LEU A C 1
ATOM 557 O O . LEU A 1 94 ? 14.376 -2.174 51.813 1.00 53.72 94 LEU A O 1
ATOM 562 N N . ILE A 1 95 ? 14.666 -1.237 53.904 1.00 51.79 95 ILE A N 1
ATOM 563 C CA . ILE A 1 95 ? 14.865 -2.514 54.667 1.00 53.26 95 ILE A CA 1
ATOM 564 C C . ILE A 1 95 ? 13.935 -3.562 54.065 1.00 48.04 95 ILE A C 1
ATOM 565 O O . ILE A 1 95 ? 14.450 -4.588 53.566 1.00 55.80 95 ILE A O 1
ATOM 570 N N . ALA A 1 96 ? 12.637 -3.258 54.070 1.00 43.67 96 ALA A N 1
ATOM 571 C CA . ALA A 1 96 ? 11.489 -4.169 53.871 1.00 43.21 96 ALA A CA 1
ATOM 572 C C . ALA A 1 96 ? 10.726 -3.927 52.561 1.00 44.00 96 ALA A C 1
ATOM 573 O O . ALA A 1 96 ? 9.967 -4.799 52.201 1.00 41.18 96 ALA A O 1
ATOM 575 N N . ASN A 1 97 ? 10.860 -2.768 51.906 1.00 37.79 97 ASN A N 1
ATOM 576 C CA . ASN A 1 97 ? 10.059 -2.403 50.698 1.00 35.94 97 ASN A CA 1
ATOM 577 C C . ASN A 1 97 ? 11.037 -2.108 49.576 1.00 31.90 97 ASN A C 1
ATOM 578 O O . ASN A 1 97 ? 11.556 -1.001 49.506 1.00 33.30 97 ASN A O 1
ATOM 583 N N . PRO A 1 98 ? 11.449 -3.139 48.816 1.00 28.49 98 PRO A N 1
ATOM 584 C CA . PRO A 1 98 ? 12.580 -3.030 47.916 1.00 27.39 98 PRO A CA 1
ATOM 585 C C . PRO A 1 98 ? 12.391 -2.019 46.790 1.00 30.57 98 PRO A C 1
ATOM 586 O O . PRO A 1 98 ? 13.436 -1.492 46.383 1.00 27.36 98 PRO A O 1
ATOM 590 N N . LYS A 1 99 ? 11.148 -1.790 46.321 1.00 26.22 99 LYS A N 1
ATOM 591 C CA . LYS A 1 99 ? 10.965 -0.933 45.117 1.00 26.34 99 LYS A CA 1
ATOM 592 C C . LYS A 1 99 ? 11.125 0.533 45.533 1.00 23.17 99 LYS A C 1
ATOM 593 O O . LYS A 1 99 ? 10.344 1.020 46.345 1.00 23.28 99 LYS A O 1
ATOM 599 N N . CYS A 1 100 ? 12.062 1.226 44.882 1.00 23.94 100 CYS A N 1
ATOM 600 C CA . CYS A 1 100 ? 12.426 2.600 45.215 1.00 22.65 100 CYS A CA 1
ATOM 601 C C . CYS A 1 100 ? 12.922 3.305 43.947 1.00 22.67 100 CYS A C 1
ATOM 602 O O . CYS A 1 100 ? 13.130 2.666 42.870 1.00 24.64 100 CYS A O 1
ATOM 605 N N . SER A 1 101 ? 13.199 4.593 44.116 1.00 24.36 101 SER A N 1
ATOM 606 C CA . SER A 1 101 ? 13.901 5.402 43.097 1.00 23.54 101 SER A CA 1
ATOM 607 C C . SER A 1 101 ? 14.958 6.250 43.798 1.00 24.06 101 SER A C 1
ATOM 608 O O . SER A 1 101 ? 14.740 6.646 44.939 1.00 25.42 101 SER A O 1
ATOM 611 N N . LEU A 1 102 ? 16.045 6.536 43.086 1.00 24.07 102 LEU A N 1
ATOM 612 C CA . LEU A 1 102 ? 17.117 7.426 43.594 1.00 22.55 102 LEU A CA 1
ATOM 613 C C . LEU A 1 102 ? 17.276 8.531 42.552 1.00 24.55 102 LEU A C 1
ATOM 614 O O . LEU A 1 102 ? 17.343 8.200 41.348 1.00 27.41 102 LEU A O 1
ATOM 619 N N . LEU A 1 103 ? 17.183 9.779 42.991 1.00 22.83 103 LEU A N 1
ATOM 620 C CA . LEU A 1 103 ? 17.283 10.959 42.134 1.00 23.22 103 LEU A CA 1
ATOM 621 C C . LEU A 1 103 ? 18.606 11.658 42.463 1.00 24.98 103 LEU A C 1
ATOM 622 O O . LEU A 1 103 ? 18.889 11.920 43.660 1.00 24.79 103 LEU A O 1
ATOM 627 N N . VAL A 1 104 ? 19.384 11.916 41.427 1.00 24.13 104 VAL A N 1
ATOM 628 C CA . VAL A 1 104 ? 20.691 12.587 41.554 1.00 26.53 104 VAL A CA 1
ATOM 629 C C . VAL A 1 104 ? 20.654 13.779 40.605 1.00 28.54 104 VAL A C 1
ATOM 630 O O . VAL A 1 104 ? 20.457 13.583 39.391 1.00 28.12 104 VAL A O 1
ATOM 634 N N . ALA A 1 105 ? 20.862 14.962 41.159 1.00 31.42 105 ALA A N 1
ATOM 635 C CA . ALA A 1 105 ? 20.809 16.230 40.412 1.00 37.76 105 ALA A CA 1
ATOM 636 C C . ALA A 1 105 ? 22.234 16.768 40.401 1.00 47.97 105 ALA A C 1
ATOM 637 O O . ALA A 1 105 ? 22.674 17.177 41.480 1.00 50.06 105 ALA A O 1
ATOM 639 N N . LYS A 1 106 ? 22.923 16.671 39.250 1.00 51.73 106 LYS A N 1
ATOM 640 C CA . LYS A 1 106 ? 24.347 17.072 39.058 1.00 59.29 106 LYS A CA 1
ATOM 641 C C . LYS A 1 106 ? 24.584 18.420 39.756 1.00 59.99 106 LYS A C 1
ATOM 642 O O . LYS A 1 106 ? 25.613 18.528 40.431 1.00 71.87 106 LYS A O 1
ATOM 648 N N . ASP A 1 107 ? 23.658 19.379 39.609 1.00 65.36 107 ASP A N 1
ATOM 649 C CA . ASP A 1 107 ? 23.616 20.665 40.362 1.00 68.23 107 ASP A CA 1
ATOM 650 C C . ASP A 1 107 ? 22.192 20.938 40.847 1.00 71.04 107 ASP A C 1
ATOM 651 O O . ASP A 1 107 ? 21.344 21.401 40.075 1.00 73.49 107 ASP A O 1
ATOM 656 N N . PRO A 1 108 ? 21.904 20.755 42.158 1.00 82.23 108 PRO A N 1
ATOM 657 C CA . PRO A 1 108 ? 20.520 20.721 42.647 1.00 85.05 108 PRO A CA 1
ATOM 658 C C . PRO A 1 108 ? 19.687 21.972 42.310 1.00 97.93 108 PRO A C 1
ATOM 659 O O . PRO A 1 108 ? 18.505 21.828 42.019 1.00 102.16 108 PRO A O 1
ATOM 663 N N . GLU A 1 109 ? 20.310 23.155 42.358 1.00 99.42 109 GLU A N 1
ATOM 664 C CA . GLU A 1 109 ? 19.672 24.462 42.035 1.00 97.43 109 GLU A CA 1
ATOM 665 C C . GLU A 1 109 ? 19.228 24.460 40.566 1.00 93.70 109 GLU A C 1
ATOM 666 O O . GLU A 1 109 ? 18.009 24.404 40.322 1.00 105.62 109 GLU A O 1
ATOM 672 N N . ASP A 1 110 ? 20.199 24.464 39.645 1.00 81.80 110 ASP A N 1
ATOM 673 C CA . ASP A 1 110 ? 20.041 24.707 38.183 1.00 68.27 110 ASP A CA 1
ATOM 674 C C . ASP A 1 110 ? 19.007 23.749 37.576 1.00 73.28 110 ASP A C 1
ATOM 675 O O . ASP A 1 110 ? 19.370 22.602 37.286 1.00 57.72 110 ASP A O 1
ATOM 680 N N . ARG A 1 111 ? 17.782 24.228 37.335 1.00 76.82 111 ARG A N 1
ATOM 681 C CA . ARG A 1 111 ? 16.662 23.380 36.845 1.00 80.89 111 ARG A CA 1
ATOM 682 C C . ARG A 1 111 ? 16.846 23.053 35.355 1.00 76.39 111 ARG A C 1
ATOM 683 O O . ARG A 1 111 ? 16.061 22.238 34.858 1.00 66.71 111 ARG A O 1
ATOM 691 N N . THR A 1 112 ? 17.832 23.623 34.650 1.00 71.52 112 THR A N 1
ATOM 692 C CA . THR A 1 112 ? 18.149 23.168 33.267 1.00 61.55 112 THR A CA 1
ATOM 693 C C . THR A 1 112 ? 19.217 22.061 33.326 1.00 55.39 112 THR A C 1
ATOM 694 O O . THR A 1 112 ? 19.486 21.494 32.258 1.00 52.99 112 THR A O 1
ATOM 698 N N . ASP A 1 113 ? 19.828 21.771 34.485 1.00 42.17 113 ASP A N 1
ATOM 699 C CA . ASP A 1 113 ? 21.015 20.872 34.520 1.00 44.98 113 ASP A CA 1
ATOM 700 C C . ASP A 1 113 ? 20.552 19.402 34.615 1.00 40.33 113 ASP A C 1
ATOM 701 O O . ASP A 1 113 ? 19.341 19.189 34.765 1.00 38.19 113 ASP A O 1
ATOM 706 N N . LEU A 1 114 ? 21.485 18.455 34.478 1.00 37.74 114 LEU A N 1
ATOM 707 C CA . LEU A 1 114 ? 21.183 17.001 34.325 1.00 34.41 114 LEU A CA 1
ATOM 708 C C . LEU A 1 114 ? 20.600 16.467 35.635 1.00 28.69 114 LEU A C 1
ATOM 709 O O . LEU A 1 114 ? 21.165 16.708 36.679 1.00 29.90 114 LEU A O 1
ATOM 714 N N . VAL A 1 115 ? 19.508 15.738 35.525 1.00 26.53 115 VAL A N 1
ATOM 715 C CA . VAL A 1 115 ? 18.814 15.064 36.642 1.00 28.65 115 VAL A CA 1
ATOM 716 C C . VAL A 1 115 ? 18.666 13.611 36.227 1.00 26.67 115 VAL A C 1
ATOM 717 O O . VAL A 1 115 ? 18.113 13.358 35.164 1.00 25.99 115 VAL A O 1
ATOM 721 N N . ILE A 1 116 ? 19.178 12.717 37.050 1.00 25.58 116 ILE A N 1
ATOM 722 C CA . ILE A 1 116 ? 19.176 11.262 36.757 1.00 24.36 116 ILE A CA 1
ATOM 723 C C . ILE A 1 116 ? 18.241 10.610 37.771 1.00 23.07 116 ILE A C 1
ATOM 724 O O . ILE A 1 116 ? 18.340 10.919 38.937 1.00 24.98 116 ILE A O 1
ATOM 729 N N . THR A 1 117 ? 17.415 9.693 37.296 1.00 22.30 117 THR A N 1
ATOM 730 C CA . THR A 1 117 ? 16.482 8.895 38.125 1.00 26.09 117 THR A CA 1
ATOM 731 C C . THR A 1 117 ? 16.813 7.432 37.868 1.00 27.56 117 THR A C 1
ATOM 732 O O . THR A 1 117 ? 16.911 7.050 36.694 1.00 29.77 117 THR A O 1
A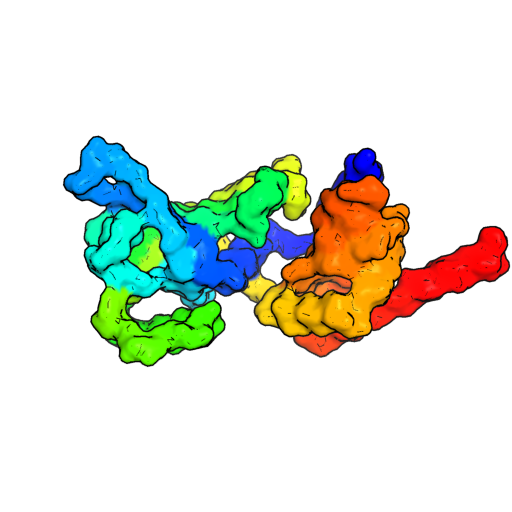TOM 736 N N . LEU A 1 118 ? 17.054 6.667 38.932 1.00 27.04 118 LEU A N 1
ATOM 737 C CA . LEU A 1 118 ? 17.282 5.211 38.817 1.00 25.75 118 LEU A CA 1
ATOM 738 C C . LEU A 1 118 ? 16.090 4.566 39.540 1.00 26.26 118 LEU A C 1
ATOM 739 O O . LEU A 1 118 ? 15.867 4.863 40.723 1.00 27.24 118 LEU A O 1
ATOM 744 N N . HIS A 1 119 ? 15.306 3.766 38.843 1.00 24.20 119 HIS A N 1
ATOM 745 C CA . HIS A 1 119 ? 14.304 2.898 39.496 1.00 24.94 119 HIS A CA 1
ATOM 746 C C . HIS A 1 119 ? 14.994 1.548 39.769 1.00 25.57 119 HIS A C 1
ATOM 747 O O . HIS A 1 119 ? 15.671 0.969 38.861 1.00 24.89 119 HIS A O 1
ATOM 754 N N . GLY A 1 120 ? 14.833 1.046 40.962 1.00 26.64 120 GLY A N 1
ATOM 755 C CA . GLY A 1 120 ? 15.450 -0.240 41.298 1.00 28.86 120 GLY A CA 1
ATOM 756 C C . GLY A 1 120 ? 14.907 -0.884 42.548 1.00 30.20 120 GLY A C 1
ATOM 757 O O . GLY A 1 120 ? 13.965 -0.378 43.173 1.00 25.18 120 GLY A O 1
ATOM 758 N N . ASP A 1 121 ? 15.505 -2.034 42.858 1.00 28.48 121 ASP A N 1
ATOM 759 C CA . ASP A 1 121 ? 15.072 -2.938 43.942 1.00 30.16 121 ASP A CA 1
ATOM 760 C C . ASP A 1 121 ? 16.208 -3.011 44.950 1.00 29.25 121 ASP A C 1
ATOM 761 O O . ASP A 1 121 ? 17.315 -3.457 44.527 1.00 30.78 121 ASP A O 1
ATOM 766 N N . SER A 1 122 ? 15.940 -2.633 46.205 1.00 30.57 122 SER A N 1
ATOM 767 C CA . SER A 1 122 ? 16.941 -2.705 47.308 1.00 30.70 122 SER A CA 1
ATOM 768 C C . SER A 1 122 ? 17.098 -4.178 47.696 1.00 34.99 122 SER A C 1
ATOM 769 O O . SER A 1 122 ? 16.046 -4.863 47.904 1.00 33.06 122 SER A O 1
ATOM 772 N N . ILE A 1 123 ? 18.344 -4.644 47.715 1.00 32.77 123 ILE A N 1
ATOM 773 C CA . ILE A 1 123 ? 18.752 -6.029 48.079 1.00 37.09 123 ILE A CA 1
ATOM 774 C C . ILE A 1 123 ? 19.704 -5.911 49.265 1.00 35.11 123 ILE A C 1
ATOM 775 O O . ILE A 1 123 ? 20.702 -5.201 49.189 1.00 34.61 123 ILE A O 1
ATOM 780 N N . PRO A 1 124 ? 19.460 -6.598 50.394 1.00 36.67 124 PRO A N 1
ATOM 781 C CA . PRO A 1 124 ? 20.433 -6.624 51.482 1.00 38.14 124 PRO A CA 1
ATOM 782 C C . PRO A 1 124 ? 21.759 -7.192 50.964 1.00 36.27 124 PRO A C 1
ATOM 783 O O . PRO A 1 124 ? 21.740 -8.090 50.152 1.00 40.03 124 PRO A O 1
ATOM 787 N N . VAL A 1 125 ? 22.856 -6.576 51.371 1.00 40.98 125 VAL A N 1
ATOM 788 C CA . VAL A 1 125 ? 24.233 -7.074 51.129 1.00 43.20 125 VAL A CA 1
ATOM 789 C C . VAL A 1 125 ? 24.442 -8.301 52.029 1.00 48.85 125 VAL A C 1
ATOM 790 O O . VAL A 1 125 ? 24.312 -8.134 53.247 1.00 45.70 125 VAL A O 1
ATOM 794 N N . SER A 1 126 ? 24.679 -9.480 51.447 1.00 58.48 126 SER A N 1
ATOM 795 C CA . SER A 1 126 ? 24.944 -10.767 52.161 1.00 65.72 126 SER A CA 1
ATOM 796 C C . SER A 1 126 ? 26.172 -10.646 53.076 1.00 71.04 126 SER A C 1
ATOM 797 O O . SER A 1 126 ? 27.147 -9.943 52.701 1.00 57.29 126 SER A O 1
ATOM 800 N N . GLU A 1 127 ? 26.143 -11.356 54.207 1.00 76.78 127 GLU A N 1
ATOM 801 C CA . GLU A 1 127 ? 27.239 -11.392 55.212 1.00 82.36 127 GLU A CA 1
ATOM 802 C C . GLU A 1 127 ? 28.603 -11.454 54.509 1.00 76.27 127 GLU A C 1
ATOM 803 O O . GLU A 1 127 ? 29.482 -10.668 54.887 1.00 75.82 127 GLU A O 1
ATOM 809 N N . LYS A 1 128 ? 28.753 -12.337 53.515 1.00 76.60 128 LYS A N 1
ATOM 810 C CA . LYS A 1 128 ? 30.014 -12.574 52.756 1.00 79.48 128 LYS A CA 1
ATOM 811 C C . LYS A 1 128 ? 30.559 -11.261 52.175 1.00 79.13 128 LYS A C 1
ATOM 812 O O . LYS A 1 128 ? 31.780 -11.029 52.283 1.00 69.17 128 LYS A O 1
ATOM 818 N N . ASP A 1 129 ? 29.688 -10.431 51.593 1.00 74.75 129 ASP A N 1
ATOM 819 C CA . ASP A 1 129 ? 30.072 -9.230 50.804 1.00 69.20 129 ASP A CA 1
ATOM 820 C C . ASP A 1 129 ? 30.218 -8.000 51.710 1.00 62.73 129 ASP A C 1
ATOM 821 O O . ASP A 1 129 ? 30.720 -7.003 51.209 1.00 57.26 129 ASP A O 1
ATOM 826 N N . VAL A 1 130 ? 29.797 -8.054 52.982 1.00 60.75 130 VAL A N 1
ATOM 827 C CA . VAL A 1 130 ? 29.759 -6.864 53.888 1.00 63.13 130 VAL A CA 1
ATOM 828 C C . VAL A 1 130 ? 31.129 -6.183 53.905 1.00 63.87 130 VAL A C 1
ATOM 829 O O . VAL A 1 130 ? 31.160 -4.967 53.723 1.00 56.45 130 VAL A O 1
ATOM 833 N N . THR A 1 131 ? 32.214 -6.914 54.180 1.00 66.73 131 THR A N 1
ATOM 834 C CA . THR A 1 131 ? 33.583 -6.324 54.257 1.00 62.73 131 THR A CA 1
ATOM 835 C C . THR A 1 131 ? 33.917 -5.679 52.904 1.00 56.47 131 THR A C 1
ATOM 836 O O . THR A 1 131 ? 34.293 -4.503 52.891 1.00 56.88 131 THR A O 1
ATOM 840 N N . ALA A 1 132 ? 33.753 -6.411 51.803 1.00 57.32 132 ALA A N 1
ATOM 841 C CA . ALA A 1 132 ? 34.053 -5.930 50.430 1.00 64.22 132 ALA A CA 1
ATOM 842 C C . ALA A 1 132 ? 33.206 -4.690 50.081 1.00 66.18 132 ALA A C 1
ATOM 843 O O . ALA A 1 132 ? 33.728 -3.747 49.442 1.00 71.53 132 ALA A O 1
ATOM 845 N N . VAL A 1 133 ? 31.931 -4.681 50.469 1.00 59.72 133 VAL A N 1
ATOM 846 C CA . VAL A 1 133 ? 31.006 -3.526 50.265 1.00 51.56 133 VAL A CA 1
ATOM 847 C C . VAL A 1 133 ? 31.382 -2.376 51.216 1.00 49.32 133 VAL A C 1
ATOM 848 O O . VAL A 1 133 ? 31.434 -1.212 50.757 1.00 53.07 133 VAL A O 1
ATOM 852 N N . ARG A 1 134 ? 31.604 -2.658 52.499 1.00 51.32 134 ARG A N 1
ATOM 853 C CA . ARG A 1 134 ? 31.995 -1.636 53.512 1.00 56.19 134 ARG A CA 1
ATOM 854 C C . ARG A 1 134 ? 33.254 -0.906 53.024 1.00 60.62 134 ARG A C 1
ATOM 855 O O . ARG A 1 134 ? 33.296 0.327 53.131 1.00 60.24 134 ARG A O 1
ATOM 863 N N . THR A 1 135 ? 34.260 -1.647 52.542 1.00 60.17 135 THR A N 1
ATOM 864 C CA . THR A 1 135 ? 35.507 -1.067 51.974 1.00 62.77 135 THR A CA 1
ATOM 865 C C . THR A 1 135 ? 35.119 -0.104 50.841 1.00 69.91 135 THR A C 1
ATOM 866 O O . THR A 1 135 ? 35.444 1.104 50.942 1.00 72.16 135 THR A O 1
ATOM 870 N N . ALA A 1 136 ? 34.399 -0.608 49.832 1.00 75.09 136 ALA A N 1
ATOM 871 C CA . ALA A 1 136 ? 33.973 0.146 48.626 1.00 74.51 136 ALA A CA 1
ATOM 872 C C . ALA A 1 136 ? 33.245 1.437 49.027 1.00 72.12 136 ALA A C 1
ATOM 873 O O . ALA A 1 136 ? 33.492 2.475 48.383 1.00 75.45 136 ALA A O 1
ATOM 875 N N . TYR A 1 137 ? 32.372 1.382 50.038 1.00 61.28 137 TYR A N 1
ATOM 876 C CA . TYR A 1 137 ? 31.584 2.546 50.523 1.00 57.95 137 TYR A CA 1
ATOM 877 C C . TYR A 1 137 ? 32.525 3.595 51.120 1.00 61.38 137 TYR A C 1
ATOM 878 O O . TYR A 1 137 ? 32.270 4.789 50.936 1.00 65.67 137 TYR A O 1
ATOM 887 N N . LEU A 1 138 ? 33.553 3.167 51.858 1.00 66.33 138 LEU A N 1
ATOM 888 C CA . LEU A 1 138 ? 34.486 4.095 52.553 1.00 66.06 138 LEU A CA 1
ATOM 889 C C . LEU A 1 138 ? 35.350 4.838 51.526 1.00 69.60 138 LEU A C 1
ATOM 890 O O . LEU A 1 138 ? 35.761 5.969 51.832 1.00 66.84 138 LEU A O 1
ATOM 895 N N . ALA A 1 139 ? 35.573 4.252 50.343 1.00 74.88 139 ALA A N 1
ATOM 896 C CA . ALA A 1 139 ? 36.314 4.877 49.215 1.00 77.43 139 ALA A CA 1
ATOM 897 C C . ALA A 1 139 ? 35.474 5.960 48.513 1.00 77.54 139 ALA A C 1
ATOM 898 O O . ALA A 1 139 ? 35.871 6.367 47.405 1.00 87.69 139 ALA A O 1
ATOM 900 N N . LYS A 1 140 ? 34.358 6.407 49.107 1.00 72.75 140 LYS A N 1
ATOM 901 C CA . LYS A 1 140 ? 33.535 7.538 48.597 1.00 75.81 140 LYS A CA 1
ATOM 902 C C . LYS A 1 140 ? 33.016 8.396 49.762 1.00 74.08 140 LYS A C 1
ATOM 903 O O . LYS A 1 140 ? 32.718 9.577 49.519 1.00 80.98 140 LYS A O 1
ATOM 909 N N . HIS A 1 141 ? 32.904 7.843 50.976 1.00 71.97 141 HIS A N 1
ATOM 910 C CA . HIS A 1 141 ? 32.599 8.607 52.220 1.00 79.61 141 HIS A CA 1
ATOM 911 C C . HIS A 1 141 ? 33.720 8.404 53.241 1.00 88.24 141 HIS A C 1
ATOM 912 O O . HIS A 1 141 ? 33.474 7.904 54.342 1.00 83.91 141 HIS A O 1
ATOM 919 N N . PRO A 1 142 ? 34.982 8.777 52.914 1.00 92.01 142 PRO A N 1
ATOM 920 C CA . PRO A 1 142 ? 36.082 8.636 53.865 1.00 97.87 142 PRO A CA 1
ATOM 921 C C . PRO A 1 142 ? 35.743 9.459 55.117 1.00 93.24 142 PRO A C 1
ATOM 922 O O . PRO A 1 142 ? 35.580 10.655 54.991 1.00 93.71 142 PRO A O 1
ATOM 926 N N . GLY A 1 143 ? 35.598 8.792 56.265 1.00 95.20 143 GLY A N 1
ATOM 927 C CA . GLY A 1 143 ? 35.192 9.419 57.538 1.00 96.17 143 GLY A CA 1
ATOM 928 C C . GLY A 1 143 ? 33.787 9.017 57.942 1.00 95.70 143 GLY A C 1
ATOM 929 O O . GLY A 1 143 ? 33.143 9.789 58.672 1.00 93.14 143 GLY A O 1
ATOM 930 N N . ALA A 1 144 ? 33.322 7.862 57.463 1.00 97.14 144 ALA A N 1
ATOM 931 C CA . ALA A 1 144 ? 32.169 7.124 58.025 1.00 109.88 144 ALA A CA 1
ATOM 932 C C . ALA A 1 144 ? 32.700 6.215 59.139 1.00 121.24 144 ALA A C 1
ATOM 933 O O . ALA A 1 144 ? 33.880 6.397 59.514 1.00 125.15 144 ALA A O 1
ATOM 935 N N . PHE A 1 145 ? 31.868 5.312 59.674 1.00 132.25 145 PHE A N 1
ATOM 936 C CA . PHE A 1 145 ? 32.255 4.283 60.681 1.00 138.09 145 PHE A CA 1
ATOM 937 C C . PHE A 1 145 ? 32.928 4.946 61.895 1.00 140.63 145 PHE A C 1
ATOM 938 O O . PHE A 1 145 ? 33.382 4.209 62.789 1.00 143.04 145 PHE A O 1
ATOM 946 N N . ARG A 1 146 ? 32.970 6.285 61.947 1.00 143.41 146 ARG A N 1
ATOM 947 C CA . ARG A 1 146 ? 33.654 7.070 63.015 1.00 143.88 146 ARG A CA 1
ATOM 948 C C . ARG A 1 146 ? 33.232 6.527 64.388 1.00 150.05 146 ARG A C 1
ATOM 949 O O . ARG A 1 146 ? 34.082 6.533 65.300 1.00 158.92 146 ARG A O 1
ATOM 957 N N . VAL A 1 147 ? 31.972 6.090 64.525 1.00 150.54 147 VAL A N 1
ATOM 958 C CA . VAL A 1 147 ? 31.452 5.361 65.724 1.00 143.47 147 VAL A CA 1
ATOM 959 C C . VAL A 1 147 ? 31.420 3.859 65.400 1.00 138.11 147 VAL A C 1
ATOM 960 O O . VAL A 1 147 ? 32.132 3.100 66.089 1.00 132.52 147 VAL A O 1
ATOM 964 N N . ASP A 1 148 ? 30.665 3.456 64.370 1.00 128.17 148 ASP A N 1
ATOM 965 C CA . ASP A 1 148 ? 30.285 2.039 64.108 1.00 115.69 148 ASP A CA 1
ATOM 966 C C . ASP A 1 148 ? 29.449 1.975 62.819 1.00 113.92 148 ASP A C 1
ATOM 967 O O . ASP A 1 148 ? 28.563 2.847 62.650 1.00 115.10 148 ASP A O 1
ATOM 972 N N . PHE A 1 149 ? 29.720 0.996 61.943 1.00 102.37 149 PHE A N 1
ATOM 973 C CA . PHE A 1 149 ? 28.883 0.663 60.757 1.00 95.90 149 PHE A CA 1
ATOM 974 C C . PHE A 1 149 ? 27.918 -0.482 61.101 1.00 83.29 149 PHE A C 1
ATOM 975 O O . PHE A 1 149 ? 27.005 -0.733 60.292 1.00 57.48 149 PHE A O 1
ATOM 983 N N . GLY A 1 150 ? 28.105 -1.126 62.264 1.00 80.88 150 GLY A N 1
ATOM 984 C CA . GLY A 1 150 ? 27.190 -2.130 62.843 1.00 78.88 150 GLY A CA 1
ATOM 985 C C . GLY A 1 150 ? 25.817 -1.553 63.179 1.00 79.10 150 GLY A C 1
ATOM 986 O O . GLY A 1 150 ? 24.906 -2.364 63.398 1.00 75.94 150 GLY A O 1
ATOM 987 N N . ASP A 1 151 ? 25.664 -0.216 63.210 1.00 78.60 151 ASP A N 1
ATOM 988 C CA . ASP A 1 151 ? 24.385 0.504 63.503 1.00 79.44 151 ASP A CA 1
ATOM 989 C C . ASP A 1 151 ? 23.488 0.604 62.250 1.00 76.23 151 ASP A C 1
ATOM 990 O O . ASP A 1 151 ? 22.381 1.201 62.364 1.00 62.63 151 ASP A O 1
ATOM 995 N N . PHE A 1 152 ? 23.940 0.069 61.103 1.00 72.70 152 PHE A N 1
ATOM 996 C CA . PHE A 1 152 ? 23.320 0.248 59.762 1.00 62.51 152 PHE A CA 1
ATOM 997 C C . PHE A 1 152 ? 23.238 -1.094 59.029 1.00 59.50 152 PHE A C 1
ATOM 998 O O . PHE A 1 152 ? 24.071 -1.992 59.277 1.00 53.65 152 PHE A O 1
ATOM 1006 N N . GLN A 1 153 ? 22.290 -1.200 58.094 1.00 53.87 153 GLN A N 1
ATOM 1007 C CA . GLN A 1 153 ? 22.130 -2.340 57.150 1.00 50.19 153 GLN A CA 1
ATOM 1008 C C . GLN A 1 153 ? 22.557 -1.877 55.738 1.00 50.62 153 GLN A C 1
ATOM 1009 O O . GLN A 1 153 ? 21.950 -0.917 55.207 1.00 46.53 153 GLN A O 1
ATOM 1015 N N . PHE A 1 154 ? 23.564 -2.511 55.123 1.00 45.46 154 PHE A N 1
ATOM 1016 C CA . PHE A 1 154 ? 23.975 -2.154 53.739 1.00 43.87 154 PHE A CA 1
ATOM 1017 C C . PHE A 1 154 ? 22.969 -2.752 52.763 1.00 39.95 154 PHE A C 1
ATOM 1018 O O . PHE A 1 154 ? 22.744 -3.953 52.760 1.00 37.40 154 PHE A O 1
ATOM 1034 N N . ARG A 1 156 ? 21.946 -2.717 48.563 1.00 29.76 156 ARG A N 1
ATOM 1035 C CA . ARG A 1 156 ? 22.329 -2.436 47.198 1.00 33.68 156 ARG A CA 1
ATOM 1036 C C . ARG A 1 156 ? 21.060 -2.186 46.351 1.00 32.62 156 ARG A C 1
ATOM 1037 O O . ARG A 1 156 ? 20.194 -3.113 46.275 1.00 29.87 156 ARG A O 1
ATOM 1045 N N . ILE A 1 157 ? 20.933 -1.024 45.688 1.00 29.94 157 ILE A N 1
ATOM 1046 C CA . ILE A 1 157 ? 19.790 -0.764 44.764 1.00 29.79 157 ILE A CA 1
ATOM 1047 C C . ILE A 1 157 ? 20.142 -1.300 43.380 1.00 31.55 157 ILE A C 1
ATOM 1048 O O . ILE A 1 157 ? 20.954 -0.687 42.665 1.00 31.51 157 ILE A O 1
ATOM 1053 N N . GLU A 1 158 ? 19.614 -2.469 43.054 1.00 28.67 158 GLU A N 1
ATOM 1054 C CA . GLU A 1 158 ? 19.765 -3.079 41.717 1.00 33.37 158 GLU A CA 1
ATOM 1055 C C . GLU A 1 158 ? 18.856 -2.311 40.758 1.00 29.67 158 GLU A C 1
ATOM 1056 O O . GLU A 1 158 ? 17.638 -2.341 40.887 1.00 28.28 158 GLU A O 1
ATOM 1062 N N . PRO A 1 159 ? 19.410 -1.619 39.759 1.00 29.96 159 PRO A N 1
ATOM 1063 C CA . PRO A 1 159 ? 18.569 -0.858 38.831 1.00 29.61 159 PRO A CA 1
ATOM 1064 C C . PRO A 1 159 ? 17.716 -1.735 37.905 1.00 30.79 159 PRO A C 1
ATOM 1065 O O . PRO A 1 159 ? 18.170 -2.793 37.431 1.00 32.28 159 PRO A O 1
ATOM 1069 N N . LYS A 1 160 ? 16.509 -1.256 37.637 1.00 27.39 160 LYS A N 1
ATOM 1070 C CA . LYS A 1 160 ? 15.571 -1.796 36.632 1.00 29.05 160 LYS A CA 1
ATOM 1071 C C . LYS A 1 160 ? 15.521 -0.848 35.437 1.00 29.21 160 LYS A C 1
ATOM 1072 O O . LYS A 1 160 ? 15.351 -1.313 34.301 1.00 29.13 160 LYS A O 1
ATOM 1078 N N . ALA A 1 161 ? 15.666 0.456 35.683 1.00 26.21 161 ALA A N 1
ATOM 1079 C CA . ALA A 1 161 ? 15.587 1.487 34.628 1.00 26.20 161 ALA A CA 1
ATOM 1080 C C . ALA A 1 161 ? 16.382 2.707 35.086 1.00 27.73 161 ALA A C 1
ATOM 1081 O O . ALA A 1 161 ? 16.355 3.015 36.301 1.00 27.62 161 ALA A O 1
ATOM 1083 N N . VAL A 1 162 ? 17.042 3.384 34.154 1.00 27.44 162 VAL A N 1
ATOM 1084 C CA . VAL A 1 162 ? 17.764 4.639 34.466 1.00 27.07 162 VAL A CA 1
ATOM 1085 C C . VAL A 1 162 ? 17.296 5.688 33.457 1.00 29.08 162 VAL A C 1
ATOM 1086 O O . VAL A 1 162 ? 17.253 5.372 32.299 1.00 31.86 162 VAL A O 1
ATOM 1090 N N . GLN A 1 163 ? 16.743 6.790 33.943 1.00 28.85 163 GLN A N 1
ATOM 1091 C CA . GLN A 1 163 ? 16.164 7.874 33.108 1.00 32.87 163 GLN A CA 1
ATOM 1092 C C . GLN A 1 163 ? 16.972 9.137 33.368 1.00 30.15 163 GLN A C 1
ATOM 1093 O O . GLN A 1 163 ? 17.524 9.265 34.471 1.00 28.55 163 GLN A O 1
ATOM 1099 N N . TYR A 1 164 ? 17.035 10.059 32.405 1.00 27.63 164 TYR A N 1
ATOM 1100 C CA . TYR A 1 164 ? 17.671 11.369 32.631 1.00 26.31 164 TYR A CA 1
ATOM 1101 C C . TYR A 1 164 ? 16.903 12.435 31.843 1.00 27.39 164 TYR A C 1
ATOM 1102 O O . TYR A 1 164 ? 16.241 12.116 30.834 1.00 26.05 164 TYR A O 1
ATOM 1111 N N . VAL A 1 165 ? 17.013 13.653 32.348 1.00 28.97 165 VAL A N 1
ATOM 1112 C CA . VAL A 1 165 ? 16.515 14.888 31.682 1.00 33.95 165 VAL A CA 1
ATOM 1113 C C . VAL A 1 165 ? 17.617 15.924 31.824 1.00 32.79 165 VAL A C 1
ATOM 1114 O O . VAL A 1 165 ? 18.239 15.992 32.894 1.00 31.86 165 VAL A O 1
ATOM 1118 N N . SER A 1 166 ? 17.819 16.758 30.803 1.00 39.74 166 SER A N 1
ATOM 1119 C CA . SER A 1 166 ? 18.832 17.843 30.828 1.00 45.29 166 SER A CA 1
ATOM 1120 C C . SER A 1 166 ? 18.388 19.000 29.919 1.00 53.77 166 SER A C 1
ATOM 1121 O O . SER A 1 166 ? 17.750 18.718 28.886 1.00 48.33 166 SER A O 1
ATOM 1124 N N . GLY A 1 167 ? 18.674 20.239 30.336 1.00 62.74 167 GLY A N 1
ATOM 1125 C CA . GLY A 1 167 ? 18.634 21.463 29.507 1.00 68.33 167 GLY A CA 1
ATOM 1126 C C . GLY A 1 167 ? 20.025 22.076 29.311 1.00 84.81 167 GLY A C 1
ATOM 1127 O O . GLY A 1 167 ? 20.168 22.965 28.439 1.00 86.25 167 GLY A O 1
ATOM 1128 N N . VAL A 1 168 ? 21.011 21.632 30.100 1.00 93.23 168 VAL A N 1
ATOM 1129 C CA . VAL A 1 168 ? 22.420 22.118 29.988 1.00 96.53 168 VAL A CA 1
ATOM 1130 C C . VAL A 1 168 ? 23.207 21.116 29.139 1.00 101.81 168 VAL A C 1
ATOM 1131 O O . VAL A 1 168 ? 23.416 21.414 27.955 1.00 107.33 168 VAL A O 1
ATOM 1135 N N . ALA A 1 169 ? 23.613 19.978 29.719 1.00 116.20 169 ALA A N 1
ATOM 1136 C CA . ALA A 1 169 ? 24.369 18.921 28.990 1.00 112.54 169 ALA A CA 1
ATOM 1137 C C . ALA A 1 169 ? 23.735 18.673 27.616 1.00 114.47 169 ALA A C 1
ATOM 1138 O O . ALA A 1 169 ? 24.492 18.398 26.679 1.00 109.07 169 ALA A O 1
ATOM 1140 N N . THR A 1 170 ? 22.408 18.766 27.508 1.00 120.35 170 THR A N 1
ATOM 1141 C CA . THR A 1 170 ? 21.732 18.673 26.187 1.00 124.54 170 THR A CA 1
ATOM 1142 C C . THR A 1 170 ? 20.242 18.899 26.415 1.00 128.52 170 THR A C 1
ATOM 1143 O O . THR A 1 170 ? 19.760 18.423 27.441 1.00 129.42 170 THR A O 1
ATOM 1147 N N . THR A 1 171 ? 19.563 19.605 25.507 1.00 129.98 171 THR A N 1
ATOM 1148 C CA . THR A 1 171 ? 18.127 19.939 25.697 1.00 125.42 171 THR A CA 1
ATOM 1149 C C . THR A 1 171 ? 17.300 19.055 24.762 1.00 131.71 171 THR A C 1
ATOM 1150 O O . THR A 1 171 ? 16.618 18.153 25.276 1.00 125.28 171 THR A O 1
ATOM 1154 N N . LEU A 1 172 ? 17.360 19.302 23.452 1.00 140.62 172 LEU A N 1
ATOM 1155 C CA . LEU A 1 172 ? 16.666 18.434 22.463 1.00 134.91 172 LEU A CA 1
ATOM 1156 C C . LEU A 1 172 ? 17.013 16.967 22.751 1.00 134.79 172 LEU A C 1
ATOM 1157 O O . LEU A 1 172 ? 16.087 16.189 23.029 1.00 127.05 172 LEU A O 1
ATOM 1162 N N . PHE A 1 173 ? 18.300 16.609 22.687 1.00 131.98 173 PHE A N 1
ATOM 1163 C CA . PHE A 1 173 ? 18.747 15.236 23.036 1.00 121.09 173 PHE A CA 1
ATOM 1164 C C . PHE A 1 173 ? 18.840 15.115 24.559 1.00 117.15 173 PHE A C 1
ATOM 1165 O O . PHE A 1 173 ? 19.503 14.174 25.032 1.00 115.10 173 PHE A O 1
ATOM 1173 N N . GLY A 1 174 ? 18.197 16.028 25.298 1.00 106.98 174 GLY A N 1
ATOM 1174 C CA . GLY A 1 174 ? 18.321 16.070 26.765 1.00 97.07 174 GLY A CA 1
ATOM 1175 C C . GLY A 1 174 ? 17.299 15.231 27.495 1.00 98.49 174 GLY A C 1
ATOM 1176 O O . GLY A 1 174 ? 16.760 15.712 28.500 1.00 115.39 174 GLY A O 1
ATOM 1177 N N . SER A 1 175 ? 17.013 14.042 26.983 1.00 64.45 175 SER A N 1
ATOM 1178 C CA . SER A 1 175 ? 16.138 13.116 27.729 1.00 49.85 175 SER A CA 1
ATOM 1179 C C . SER A 1 175 ? 16.399 11.729 27.174 1.00 40.75 175 SER A C 1
ATOM 1180 O O . SER A 1 175 ? 16.675 11.606 25.979 1.00 35.38 175 SER A O 1
ATOM 1183 N N . GLY A 1 176 ? 16.323 10.743 28.046 1.00 33.18 176 GLY A N 1
ATOM 1184 C CA . GLY A 1 176 ? 16.574 9.372 27.615 1.00 30.95 176 GLY A CA 1
ATOM 1185 C C . GLY A 1 176 ? 16.434 8.385 28.740 1.00 27.62 176 GLY A C 1
ATOM 1186 O O . GLY A 1 176 ? 16.173 8.788 29.866 1.00 29.49 176 GLY A O 1
ATOM 1187 N N . GLU A 1 177 ? 16.615 7.128 28.397 1.00 30.27 177 GLU A N 1
ATOM 1188 C CA . GLU A 1 177 ? 16.475 6.040 29.382 1.00 28.95 177 GLU A CA 1
ATOM 1189 C C . GLU A 1 177 ? 17.335 4.863 28.948 1.00 29.16 177 GLU A C 1
ATOM 1190 O O . GLU A 1 177 ? 17.563 4.663 27.713 1.00 28.50 177 GLU A O 1
ATOM 1196 N N . PHE A 1 178 ? 17.713 4.072 29.924 1.00 25.95 178 PHE A N 1
ATOM 1197 C CA . PHE A 1 178 ? 18.572 2.893 29.710 1.00 25.39 178 PHE A CA 1
ATOM 1198 C C . PHE A 1 178 ? 18.016 1.749 30.539 1.00 27.61 178 PHE A C 1
ATOM 1199 O O . PHE A 1 178 ? 17.507 1.970 31.669 1.00 29.07 178 PHE A O 1
ATOM 1207 N N . SER A 1 179 ? 18.191 0.545 29.990 1.00 27.91 179 SER A N 1
ATOM 1208 C CA . SER A 1 179 ? 17.926 -0.724 30.680 1.00 28.43 179 SER A CA 1
ATOM 1209 C C . SER A 1 179 ? 19.012 -0.984 31.710 1.00 27.57 179 SER A C 1
ATOM 1210 O O . SER A 1 179 ? 20.115 -0.391 31.660 1.00 24.41 179 SER A O 1
ATOM 1213 N N . LYS A 1 180 ? 18.764 -1.923 32.607 1.00 26.74 180 LYS A N 1
ATOM 1214 C CA . LYS A 1 180 ? 19.800 -2.362 33.568 1.00 30.56 180 LYS A CA 1
ATOM 1215 C C . LYS A 1 180 ? 21.045 -2.771 32.780 1.00 31.40 180 LYS A C 1
ATOM 1216 O O . LYS A 1 180 ? 22.118 -2.425 33.176 1.00 29.45 180 LYS A O 1
ATOM 1222 N N . GLU A 1 181 ? 20.888 -3.534 31.707 1.00 34.77 181 GLU A N 1
ATOM 1223 C CA . GLU A 1 181 ? 22.038 -4.132 30.970 1.00 37.35 181 GLU A CA 1
ATOM 1224 C C . GLU A 1 181 ? 22.840 -3.010 30.287 1.00 32.65 181 GLU A C 1
ATOM 1225 O O . GLU A 1 181 ? 24.094 -3.014 30.342 1.00 33.29 181 GLU A O 1
ATOM 1231 N N . GLU A 1 182 ? 22.148 -2.034 29.695 1.00 29.90 182 GLU A N 1
ATOM 1232 C CA . GLU A 1 182 ? 22.823 -0.890 29.021 1.00 29.19 182 GLU A CA 1
ATOM 1233 C C . GLU A 1 182 ? 23.637 -0.090 30.040 1.00 26.34 182 GLU A C 1
ATOM 1234 O O . GLU A 1 182 ? 24.809 0.280 29.740 1.00 30.25 182 GLU A O 1
ATOM 1240 N N . TYR A 1 183 ? 23.067 0.173 31.199 1.00 26.67 183 TYR A N 1
ATOM 1241 C CA . TYR A 1 183 ? 23.690 0.969 32.273 1.00 26.48 183 TYR A CA 1
ATOM 1242 C C . TYR A 1 183 ? 24.890 0.203 32.818 1.00 29.09 183 TYR A C 1
ATOM 1243 O O . TYR A 1 183 ? 25.971 0.756 32.904 1.00 25.76 183 TYR A O 1
ATOM 1252 N N .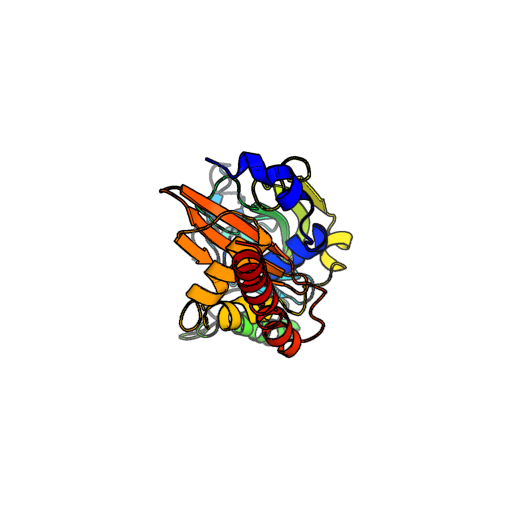 GLN A 1 184 ? 24.693 -1.069 33.165 1.00 28.42 184 GLN A N 1
ATOM 1253 C CA . GLN A 1 184 ? 25.736 -1.859 33.837 1.00 28.55 184 GLN A CA 1
ATOM 1254 C C . GLN A 1 184 ? 26.930 -2.060 32.912 1.00 30.37 184 GLN A C 1
ATOM 1255 O O . GLN A 1 184 ? 28.055 -2.018 33.446 1.00 36.52 184 GLN A O 1
ATOM 1261 N N . THR A 1 185 ? 26.739 -2.197 31.610 1.00 30.80 185 THR A N 1
ATOM 1262 C CA . THR A 1 185 ? 27.838 -2.463 30.636 1.00 35.50 185 THR A CA 1
ATOM 1263 C C . THR A 1 185 ? 28.537 -1.165 30.202 1.00 38.85 185 THR A C 1
ATOM 1264 O O . THR A 1 185 ? 29.674 -1.236 29.797 1.00 31.85 185 THR A O 1
ATOM 1268 N N . ALA A 1 186 ? 27.936 0.005 30.409 1.00 32.87 186 ALA A N 1
ATOM 1269 C CA . ALA A 1 186 ? 28.600 1.315 30.222 1.00 33.46 186 ALA A CA 1
ATOM 1270 C C . ALA A 1 186 ? 29.829 1.417 31.134 1.00 31.11 186 ALA A C 1
ATOM 1271 O O . ALA A 1 186 ? 29.793 0.957 32.279 1.00 32.04 186 ALA A O 1
ATOM 1273 N N . LYS A 1 187 ? 30.871 2.066 30.627 1.00 37.74 187 LYS A N 1
ATOM 1274 C CA . LYS A 1 187 ? 32.147 2.319 31.333 1.00 38.07 187 LYS A CA 1
ATOM 1275 C C . LYS A 1 187 ? 32.054 3.659 32.065 1.00 34.15 187 LYS A C 1
ATOM 1276 O O . LYS A 1 187 ? 31.637 4.645 31.418 1.00 36.53 187 LYS A O 1
ATOM 1282 N N . VAL A 1 188 ? 32.494 3.692 33.323 1.00 30.56 188 VAL A N 1
ATOM 1283 C CA . VAL A 1 188 ? 32.818 4.971 34.005 1.00 32.11 188 VAL A CA 1
ATOM 1284 C C . VAL A 1 188 ? 34.030 5.553 33.261 1.00 32.01 188 VAL A C 1
ATOM 1285 O O . VAL A 1 188 ? 35.021 4.844 33.073 1.00 28.63 188 VAL A O 1
ATOM 1289 N N . ASP A 1 189 ? 33.950 6.818 32.871 1.00 30.09 189 ASP A N 1
ATOM 1290 C CA . ASP A 1 189 ? 35.102 7.555 32.288 1.00 30.17 189 ASP A CA 1
ATOM 1291 C C . ASP A 1 189 ? 36.238 7.493 33.299 1.00 27.11 189 ASP A C 1
ATOM 1292 O O . ASP A 1 189 ? 36.080 7.910 34.432 1.00 29.35 189 ASP A O 1
ATOM 1297 N N . PRO A 1 190 ? 37.437 6.992 32.932 1.00 32.40 190 PRO A N 1
ATOM 1298 C CA . PRO A 1 190 ? 38.521 6.819 33.904 1.00 35.16 190 PRO A CA 1
ATOM 1299 C C . PRO A 1 190 ? 39.215 8.115 34.341 1.00 35.46 190 PRO A C 1
ATOM 1300 O O . PRO A 1 190 ? 39.972 8.071 35.286 1.00 34.46 190 PRO A O 1
ATOM 1304 N N . ILE A 1 191 ? 38.935 9.249 33.684 1.00 34.55 191 ILE A N 1
ATOM 1305 C CA . ILE A 1 191 ? 39.576 10.552 34.027 1.00 30.71 191 ILE A CA 1
ATOM 1306 C C . ILE A 1 191 ? 38.712 11.271 35.069 1.00 33.86 191 ILE A C 1
ATOM 1307 O O . ILE A 1 191 ? 39.246 12.062 35.869 1.00 31.36 191 ILE A O 1
ATOM 1312 N N . ALA A 1 192 ? 37.402 10.976 35.120 1.00 30.76 192 ALA A N 1
ATOM 1313 C CA . ALA A 1 192 ? 36.399 11.727 35.906 1.00 28.59 192 ALA A CA 1
ATOM 1314 C C . ALA A 1 192 ? 36.776 11.718 37.382 1.00 32.18 192 ALA A C 1
ATOM 1315 O O . ALA A 1 192 ? 36.572 12.713 38.023 1.00 30.85 192 ALA A O 1
ATOM 1317 N N . GLN A 1 193 ? 37.317 10.611 37.889 1.00 31.46 193 GLN A N 1
ATOM 1318 C CA . GLN A 1 193 ? 37.745 10.508 39.312 1.00 37.60 193 GLN A CA 1
ATOM 1319 C C . GLN A 1 193 ? 38.729 11.614 39.698 1.00 37.11 193 GLN A C 1
ATOM 1320 O O . GLN A 1 193 ? 38.774 11.924 40.891 1.00 34.93 193 GLN A O 1
ATOM 1326 N N . PHE A 1 194 ? 39.464 12.196 38.744 1.00 36.20 194 PHE A N 1
ATOM 1327 C CA . PHE A 1 194 ? 40.459 13.280 39.002 1.00 35.02 194 PHE A CA 1
ATOM 1328 C C . PHE A 1 194 ? 39.840 14.675 38.922 1.00 36.59 194 PHE A C 1
ATOM 1329 O O . PHE A 1 194 ? 40.598 15.651 39.091 1.00 33.49 194 PHE A O 1
ATOM 1337 N N . SER A 1 195 ? 38.517 14.765 38.763 1.00 37.90 195 SER A N 1
ATOM 1338 C CA . SER A 1 195 ? 37.770 16.042 38.716 1.00 38.25 195 SER A CA 1
ATOM 1339 C C . SER A 1 195 ? 38.119 16.937 39.898 1.00 41.89 195 SER A C 1
ATOM 1340 O O . SER A 1 195 ? 38.513 18.068 39.641 1.00 38.50 195 SER A O 1
ATOM 1343 N N . LYS A 1 196 ? 37.912 16.497 41.145 1.00 37.87 196 LYS A N 1
ATOM 1344 C CA . LYS A 1 196 ? 38.038 17.431 42.292 1.00 45.50 196 LYS A CA 1
ATOM 1345 C C . LYS A 1 196 ? 39.487 17.910 42.453 1.00 39.81 196 LYS A C 1
ATOM 1346 O O . LYS A 1 196 ? 39.697 19.099 42.635 1.00 39.25 196 LYS A O 1
ATOM 1352 N N . PRO A 1 197 ? 40.541 17.073 42.348 1.00 42.20 197 PRO A N 1
ATOM 1353 C CA . PRO A 1 197 ? 41.914 17.574 42.461 1.00 44.12 197 PRO A CA 1
ATOM 1354 C C . PRO A 1 197 ? 42.331 18.492 41.297 1.00 40.63 197 PRO A C 1
ATOM 1355 O O . PRO A 1 197 ? 43.044 19.464 41.491 1.00 38.82 197 PRO A O 1
ATOM 1359 N N . VAL A 1 198 ? 41.917 18.163 40.080 1.00 39.51 198 VAL A N 1
ATOM 1360 C CA . VAL A 1 198 ? 42.282 18.992 38.898 1.00 36.67 198 VAL A CA 1
ATOM 1361 C C . VAL A 1 198 ? 41.562 20.334 39.002 1.00 35.44 198 VAL A C 1
ATOM 1362 O O . VAL A 1 198 ? 42.220 21.386 38.851 1.00 37.92 198 VAL A O 1
ATOM 1366 N N . ALA A 1 199 ? 40.259 20.331 39.236 1.00 38.66 199 ALA A N 1
ATOM 1367 C CA . ALA A 1 199 ? 39.458 21.574 39.314 1.00 40.39 199 ALA A CA 1
ATOM 1368 C C . ALA A 1 199 ? 39.999 22.410 40.468 1.00 43.87 199 ALA A C 1
ATOM 1369 O O . ALA A 1 199 ? 40.251 23.593 40.241 1.00 37.45 199 ALA A O 1
ATOM 1371 N N . SER A 1 200 ? 40.187 21.787 41.642 1.00 37.88 200 SER A N 1
ATOM 1372 C CA . SER A 1 200 ? 40.689 22.441 42.883 1.00 41.14 200 SER A CA 1
ATOM 1373 C C . SER A 1 200 ? 41.889 23.294 42.537 1.00 36.14 200 SER A C 1
ATOM 1374 O O . SER A 1 200 ? 41.896 24.499 42.890 1.00 40.03 200 SER A O 1
ATOM 1377 N N . HIS A 1 201 ? 42.843 22.647 41.895 1.00 36.51 201 HIS A N 1
ATOM 1378 C CA . HIS A 1 201 ? 44.161 23.193 41.522 1.00 38.61 201 HIS A CA 1
ATOM 1379 C C . HIS A 1 201 ? 43.990 24.329 40.526 1.00 41.40 201 HIS A C 1
ATOM 1380 O O . HIS A 1 201 ? 44.531 25.403 40.746 1.00 34.14 201 HIS A O 1
ATOM 1395 N N . ASN A 1 203 ? 41.337 26.120 39.896 1.00 34.57 203 ASN A N 1
ATOM 1396 C CA . ASN A 1 203 ? 40.547 27.225 40.404 1.00 32.66 203 ASN A CA 1
ATOM 1397 C C . ASN A 1 203 ? 41.338 28.008 41.464 1.00 37.73 203 ASN A C 1
ATOM 1398 O O . ASN A 1 203 ? 41.043 29.184 41.620 1.00 34.68 203 ASN A O 1
ATOM 1403 N N . ARG A 1 204 ? 42.260 27.360 42.169 1.00 44.24 204 ARG A N 1
ATOM 1404 C CA . ARG A 1 204 ? 43.082 27.989 43.247 1.00 46.95 204 ARG A CA 1
ATOM 1405 C C . ARG A 1 204 ? 44.254 28.780 42.643 1.00 39.06 204 ARG A C 1
ATOM 1406 O O . ARG A 1 204 ? 44.474 29.949 43.050 1.00 38.36 204 ARG A O 1
ATOM 1414 N N . ASP A 1 205 ? 45.023 28.159 41.759 1.00 37.64 205 ASP A N 1
ATOM 1415 C CA . ASP A 1 205 ? 46.323 28.680 41.266 1.00 41.58 205 ASP A CA 1
ATOM 1416 C C . ASP A 1 205 ? 46.241 29.190 39.827 1.00 42.74 205 ASP A C 1
ATOM 1417 O O . ASP A 1 205 ? 47.170 29.907 39.448 1.00 38.93 205 ASP A O 1
ATOM 1422 N N . HIS A 1 206 ? 45.269 28.760 39.001 1.00 39.46 206 HIS A N 1
ATOM 1423 C CA . HIS A 1 206 ? 45.327 29.056 37.537 1.00 37.24 206 HIS A CA 1
ATOM 1424 C C . HIS A 1 206 ? 44.008 29.589 36.976 1.00 37.64 206 HIS A C 1
ATOM 1425 O O . HIS A 1 206 ? 43.735 29.289 35.800 1.00 36.31 206 HIS A O 1
ATOM 1432 N N . ALA A 1 207 ? 43.226 30.312 37.776 1.00 35.25 207 ALA A N 1
ATOM 1433 C CA . ALA A 1 207 ? 41.859 30.760 37.421 1.00 33.93 207 ALA A CA 1
ATOM 1434 C C . ALA A 1 207 ? 41.890 31.616 36.155 1.00 33.58 207 ALA A C 1
ATOM 1435 O O . ALA A 1 207 ? 40.898 31.598 35.425 1.00 30.86 207 ALA A O 1
ATOM 1437 N N . GLU A 1 208 ? 42.932 32.427 35.963 1.00 31.64 208 GLU A N 1
ATOM 1438 C CA . GLU A 1 208 ? 42.999 33.328 34.789 1.00 33.63 208 GLU A CA 1
ATOM 1439 C C . GLU A 1 208 ? 43.330 32.503 33.560 1.00 30.69 208 GLU A C 1
ATOM 1440 O O . GLU A 1 208 ? 42.869 32.867 32.471 1.00 32.29 208 GLU A O 1
ATOM 1446 N N . ASP A 1 209 ? 44.032 31.384 33.727 1.00 32.87 209 ASP A N 1
ATOM 1447 C CA . ASP A 1 209 ? 44.336 30.469 32.601 1.00 31.12 209 ASP A CA 1
ATOM 1448 C C . ASP A 1 209 ? 43.015 29.828 32.159 1.00 34.17 209 ASP A C 1
ATOM 1449 O O . ASP A 1 209 ? 42.757 29.790 30.962 1.00 30.70 209 ASP A O 1
ATOM 1454 N N . THR A 1 210 ? 42.181 29.380 33.101 1.00 32.78 210 THR A N 1
ATOM 1455 C CA . THR A 1 210 ? 40.847 28.826 32.759 1.00 29.00 210 THR A CA 1
ATOM 1456 C C . THR A 1 210 ? 40.052 29.899 32.017 1.00 30.47 210 THR A C 1
ATOM 1457 O O . THR A 1 210 ? 39.404 29.567 31.030 1.00 28.85 210 THR A O 1
ATOM 1461 N N . ARG A 1 211 ? 40.050 31.135 32.510 1.00 30.61 211 ARG A N 1
ATOM 1462 C CA . ARG A 1 211 ? 39.346 32.245 31.842 1.00 31.14 211 ARG A CA 1
ATOM 1463 C C . ARG A 1 211 ? 39.783 32.344 30.367 1.00 27.11 211 ARG A C 1
ATOM 1464 O O . ARG A 1 211 ? 38.913 32.424 29.515 1.00 29.52 211 ARG A O 1
ATOM 1472 N N . LEU A 1 212 ? 41.077 32.467 30.093 1.00 28.43 212 LEU A N 1
ATOM 1473 C CA . LEU A 1 212 ? 41.640 32.642 28.717 1.00 32.20 212 LEU A CA 1
ATOM 1474 C C . LEU A 1 212 ? 41.253 31.448 27.835 1.00 31.75 212 LEU A C 1
ATOM 1475 O O . LEU A 1 212 ? 40.879 31.655 26.661 1.00 27.14 212 LEU A O 1
ATOM 1480 N N . ILE A 1 213 ? 41.330 30.227 28.378 1.00 26.85 213 ILE A N 1
ATOM 1481 C CA . ILE A 1 213 ? 40.983 28.999 27.605 1.00 26.38 213 ILE A CA 1
ATOM 1482 C C . ILE A 1 213 ? 39.500 29.088 27.220 1.00 26.18 213 ILE A C 1
ATOM 1483 O O . ILE A 1 213 ? 39.141 28.744 26.060 1.00 27.00 213 ILE A O 1
ATOM 1488 N N . VAL A 1 214 ? 38.640 29.432 28.177 1.00 25.35 214 VAL A N 1
ATOM 1489 C CA . VAL A 1 214 ? 37.179 29.521 27.928 1.00 24.84 214 VAL A CA 1
ATOM 1490 C C . VAL A 1 214 ? 36.890 30.600 26.868 1.00 27.69 214 VAL A C 1
ATOM 1491 O O . VAL A 1 214 ? 36.071 30.351 25.929 1.00 26.85 214 VAL A O 1
ATOM 1495 N N . GLN A 1 215 ? 37.560 31.740 26.948 1.00 28.90 215 GLN A N 1
ATOM 1496 C CA . GLN A 1 215 ? 37.335 32.811 25.942 1.00 30.42 215 GLN A CA 1
ATOM 1497 C C . GLN A 1 215 ? 37.689 32.298 24.547 1.00 28.84 215 GLN A C 1
ATOM 1498 O O . GLN A 1 215 ? 36.915 32.584 23.608 1.00 31.79 215 GLN A O 1
ATOM 1504 N N . HIS A 1 216 ? 38.827 31.616 24.388 1.00 27.52 216 HIS A N 1
ATOM 1505 C CA . HIS A 1 216 ? 39.331 31.061 23.114 1.00 30.67 216 HIS A CA 1
ATOM 1506 C C . HIS A 1 216 ? 38.346 30.019 22.599 1.00 32.00 216 HIS A C 1
ATOM 1507 O O . HIS A 1 216 ? 38.038 30.077 21.431 1.00 29.08 216 HIS A O 1
ATOM 1514 N N . SER A 1 217 ? 37.904 29.106 23.468 1.00 27.94 217 SER A N 1
ATOM 1515 C CA . SER A 1 217 ? 37.007 27.982 23.137 1.00 29.32 217 SER A CA 1
ATOM 1516 C C . SER A 1 217 ? 35.647 28.532 22.676 1.00 29.05 217 SER A C 1
ATOM 1517 O O . SER A 1 217 ? 35.080 27.978 21.732 1.00 31.20 217 SER A O 1
ATOM 1520 N N . THR A 1 218 ? 35.088 29.498 23.386 1.00 27.87 218 THR A N 1
ATOM 1521 C CA . THR A 1 218 ? 33.657 29.866 23.221 1.00 30.52 218 THR A CA 1
ATOM 1522 C C . THR A 1 218 ? 33.513 31.206 22.487 1.00 33.96 218 THR A C 1
ATOM 1523 O O . THR A 1 218 ? 32.403 31.494 22.112 1.00 31.16 218 THR A O 1
ATOM 1527 N N . SER A 1 219 ? 34.565 32.042 22.429 1.00 33.71 219 SER A N 1
ATOM 1528 C CA . SER A 1 219 ? 34.530 33.433 21.889 1.00 33.19 219 SER A CA 1
ATOM 1529 C C . SER A 1 219 ? 33.698 34.381 22.757 1.00 36.05 219 SER A C 1
ATOM 1530 O O . SER A 1 219 ? 33.331 35.484 22.260 1.00 36.95 219 SER A O 1
ATOM 1533 N N . ILE A 1 220 ? 33.370 33.994 23.980 1.00 30.94 220 ILE A N 1
ATOM 1534 C CA . ILE A 1 220 ? 32.770 34.909 24.985 1.00 33.90 220 ILE A CA 1
ATOM 1535 C C . ILE A 1 220 ? 33.914 35.345 25.895 1.00 36.78 220 ILE A C 1
ATOM 1536 O O . ILE A 1 220 ? 34.552 34.515 26.551 1.00 33.82 220 ILE A O 1
ATOM 1541 N N . PRO A 1 221 ? 34.205 36.657 25.971 1.00 35.14 221 PRO A N 1
ATOM 1542 C CA . PRO A 1 221 ? 35.236 37.163 26.873 1.00 35.39 221 PRO A CA 1
ATOM 1543 C C . PRO A 1 221 ? 34.706 37.192 28.311 1.00 33.39 221 PRO A C 1
ATOM 1544 O O . PRO A 1 221 ? 34.487 38.226 28.895 1.00 32.54 221 PRO A O 1
ATOM 1548 N N . VAL A 1 222 ? 34.591 36.006 28.897 1.00 29.49 222 VAL A N 1
ATOM 1549 C CA . VAL A 1 222 ? 34.024 35.813 30.251 1.00 29.80 222 VAL A CA 1
ATOM 1550 C C . VAL A 1 222 ? 34.882 36.529 31.308 1.00 31.16 222 VAL A C 1
ATOM 1551 O O . VAL A 1 222 ? 36.099 36.600 31.147 1.00 33.66 222 VAL A O 1
ATOM 1555 N N . ASP A 1 223 ? 34.211 37.028 32.347 1.00 35.01 223 ASP A N 1
ATOM 1556 C CA . ASP A 1 223 ? 34.787 37.647 33.568 1.00 35.42 223 ASP A CA 1
ATOM 1557 C C . ASP A 1 223 ? 35.643 36.628 34.285 1.00 34.09 223 ASP A C 1
ATOM 1558 O O . ASP A 1 223 ? 36.663 36.997 34.808 1.00 30.47 223 ASP A O 1
ATOM 1563 N N . SER A 1 224 ? 35.164 35.377 34.347 1.00 30.58 224 SER A N 1
ATOM 1564 C CA . SER A 1 224 ? 35.755 34.298 35.173 1.00 30.63 224 SER A CA 1
ATOM 1565 C C . SER A 1 224 ? 35.217 32.971 34.660 1.00 29.46 224 SER A C 1
ATOM 1566 O O . SER A 1 224 ? 34.111 32.972 34.064 1.00 32.38 224 SER A O 1
ATOM 1569 N N . ALA A 1 225 ? 35.959 31.895 34.912 1.00 33.78 225 ALA A N 1
ATOM 1570 C CA . ALA A 1 225 ? 35.527 30.522 34.605 1.00 30.36 225 ALA A CA 1
ATOM 1571 C C . ALA A 1 225 ? 36.031 29.609 35.718 1.00 32.54 225 ALA A C 1
ATOM 1572 O O . ALA A 1 225 ? 37.237 29.537 35.907 1.00 34.65 225 ALA A O 1
ATOM 1574 N N . TYR A 1 226 ? 35.103 29.033 36.464 1.00 35.37 226 TYR A N 1
ATOM 1575 C CA . TYR A 1 226 ? 35.359 28.100 37.589 1.00 32.48 226 TYR A CA 1
ATOM 1576 C C . TYR A 1 226 ? 35.158 26.684 37.065 1.00 30.06 226 TYR A C 1
ATOM 1577 O O . TYR A 1 226 ? 34.067 26.369 36.592 1.00 30.86 226 TYR A O 1
ATOM 1594 N N . LEU A 1 228 ? 34.391 22.845 36.900 1.00 33.14 228 LEU A N 1
ATOM 1595 C CA . LEU A 1 228 ? 33.383 22.134 37.676 1.00 37.09 228 LEU A CA 1
ATOM 1596 C C . LEU A 1 228 ? 33.712 20.651 37.768 1.00 42.48 228 LEU A C 1
ATOM 1597 O O . LEU A 1 228 ? 33.505 20.093 38.856 1.00 44.66 228 LEU A O 1
ATOM 1602 N N . ASP A 1 229 ? 33.912 20.018 36.622 1.00 39.92 229 ASP A N 1
ATOM 1603 C CA . ASP A 1 229 ? 34.136 18.553 36.481 1.00 38.74 229 ASP A CA 1
ATOM 1604 C C . ASP A 1 229 ? 34.910 18.312 35.182 1.00 35.47 229 ASP A C 1
ATOM 1605 O O . ASP A 1 229 ? 34.789 19.111 34.245 1.00 32.11 229 ASP A O 1
ATOM 1610 N N . VAL A 1 230 ? 35.687 17.250 35.145 1.00 28.06 230 VAL A N 1
ATOM 1611 C CA . VAL A 1 230 ? 36.548 16.896 33.988 1.00 28.36 230 VAL A CA 1
ATOM 1612 C C . VAL A 1 230 ? 36.233 15.477 33.525 1.00 29.61 230 VAL A C 1
ATOM 1613 O O . VAL A 1 230 ? 35.905 14.630 34.380 1.00 32.81 230 VAL A O 1
ATOM 1617 N N . ASP A 1 231 ? 36.417 15.190 32.254 1.00 28.20 231 ASP A N 1
ATOM 1618 C CA . ASP A 1 231 ? 36.342 13.783 31.785 1.00 28.61 231 ASP A CA 1
ATOM 1619 C C . ASP A 1 231 ? 37.406 13.636 30.714 1.00 31.73 231 ASP A C 1
ATOM 1620 O O . ASP A 1 231 ? 38.085 14.604 30.464 1.00 33.33 231 ASP A O 1
ATOM 1625 N N . SER A 1 232 ? 37.477 12.489 30.050 1.00 30.02 232 SER A N 1
ATOM 1626 C CA . SER A 1 232 ? 38.548 12.233 29.054 1.00 30.33 232 SER A CA 1
ATOM 1627 C C . SER A 1 232 ? 38.419 13.184 27.846 1.00 28.21 232 SER A C 1
ATOM 1628 O O . SER A 1 232 ? 39.400 13.311 27.112 1.00 30.43 232 SER A O 1
ATOM 1631 N N . LEU A 1 233 ? 37.258 13.826 27.626 1.00 29.51 233 LEU A N 1
ATOM 1632 C CA . LEU A 1 233 ? 37.010 14.610 26.395 1.00 28.39 233 LEU A CA 1
ATOM 1633 C C . LEU A 1 233 ? 37.034 16.115 26.666 1.00 27.68 233 LEU A C 1
ATOM 1634 O O . LEU A 1 233 ? 37.104 16.836 25.675 1.00 27.43 233 LEU A O 1
ATOM 1639 N N . GLY A 1 234 ? 37.079 16.561 27.921 1.00 29.14 234 GLY A N 1
ATOM 1640 C CA . GLY A 1 234 ? 37.099 18.002 28.231 1.00 29.89 234 GLY A CA 1
ATOM 1641 C C . GLY A 1 234 ? 36.578 18.291 29.602 1.00 31.20 234 GLY A C 1
ATOM 1642 O O . GLY A 1 234 ? 36.523 17.367 30.474 1.00 28.96 234 GLY A O 1
ATOM 1643 N N . PHE A 1 235 ? 36.249 19.550 29.854 1.00 27.36 235 PHE A N 1
ATOM 1644 C CA . PHE A 1 235 ? 35.788 19.959 31.187 1.00 28.68 235 PHE A CA 1
ATOM 1645 C C . PHE A 1 235 ? 34.651 20.953 31.040 1.00 27.59 235 PHE A C 1
ATOM 1646 O O . PHE A 1 235 ? 34.392 21.466 29.940 1.00 26.50 235 PHE A O 1
ATOM 1654 N N . ASN A 1 236 ? 33.910 21.058 32.128 1.00 27.60 236 ASN A N 1
ATOM 1655 C CA . ASN A 1 236 ? 32.734 21.943 32.271 1.00 27.34 236 ASN A CA 1
ATOM 1656 C C . ASN A 1 236 ? 33.144 23.116 33.152 1.00 30.30 236 ASN A C 1
ATOM 1657 O O . ASN A 1 236 ? 33.867 22.920 34.130 1.00 30.54 236 ASN A O 1
ATOM 1662 N N . VAL A 1 237 ? 32.647 24.302 32.822 1.00 26.05 237 VAL A N 1
ATOM 1663 C CA . VAL A 1 237 ? 32.898 25.510 33.652 1.00 28.18 237 VAL A CA 1
ATOM 1664 C C . VAL A 1 237 ? 31.576 26.148 33.985 1.00 25.88 237 VAL A C 1
ATOM 1665 O O . VAL A 1 237 ? 30.612 25.929 33.250 1.00 27.96 237 VAL A O 1
ATOM 1669 N N . LYS A 1 238 ? 31.572 26.867 35.095 1.00 30.61 238 LYS A N 1
ATOM 1670 C CA . LYS A 1 238 ? 30.591 27.902 35.404 1.00 32.19 238 LYS A CA 1
ATOM 1671 C C . LYS A 1 238 ? 31.306 29.224 35.139 1.00 33.96 238 LYS A C 1
ATOM 1672 O O . LYS A 1 238 ? 32.348 29.481 35.782 1.00 32.79 238 LYS A O 1
ATOM 1678 N N . ALA A 1 239 ? 30.854 29.944 34.132 1.00 31.30 239 ALA A N 1
ATOM 1679 C CA . ALA A 1 239 ? 31.447 31.238 33.741 1.00 31.97 239 ALA A CA 1
ATOM 1680 C C . ALA A 1 239 ? 30.440 32.372 33.962 1.00 31.87 239 ALA A C 1
ATOM 1681 O O . ALA A 1 239 ? 29.223 32.143 33.919 1.00 36.26 239 ALA A O 1
ATOM 1683 N N . VAL A 1 240 ? 30.973 33.569 34.209 1.00 34.43 240 VAL A N 1
ATOM 1684 C CA . VAL A 1 240 ? 30.171 34.808 34.379 1.00 35.39 240 VAL A CA 1
ATOM 1685 C C . VAL A 1 240 ? 30.547 35.770 33.248 1.00 35.41 240 VAL A C 1
ATOM 1686 O O . VAL A 1 240 ? 31.718 35.898 32.939 1.00 35.76 240 VAL A O 1
ATOM 1690 N N . TYR A 1 241 ? 29.555 36.402 32.645 1.00 35.29 241 TYR A N 1
ATOM 1691 C CA . TYR A 1 241 ? 29.745 37.439 31.617 1.00 34.30 241 TYR A CA 1
ATOM 1692 C C . TYR A 1 241 ? 28.642 38.468 31.813 1.00 35.40 241 TYR A C 1
ATOM 1693 O O . TYR A 1 241 ? 27.444 38.115 31.696 1.00 39.17 241 TYR A O 1
ATOM 1702 N N . GLN A 1 242 ? 29.034 39.697 32.154 1.00 40.32 242 GLN A N 1
ATOM 1703 C CA . GLN A 1 242 ? 28.112 40.859 32.271 1.00 41.67 242 GLN A CA 1
ATOM 1704 C C . GLN A 1 242 ? 26.905 40.468 33.131 1.00 41.03 242 GLN A C 1
ATOM 1705 O O . GLN A 1 242 ? 25.772 40.516 32.639 1.00 51.10 242 GLN A O 1
ATOM 1711 N N . GLY A 1 243 ? 27.154 40.000 34.355 1.00 45.57 243 GLY A N 1
ATOM 1712 C CA . GLY A 1 243 ? 26.100 39.727 35.352 1.00 51.13 243 GLY A CA 1
ATOM 1713 C C . GLY A 1 243 ? 25.526 38.319 35.281 1.00 54.57 243 GLY A C 1
ATOM 1714 O O . GLY A 1 243 ? 24.985 37.887 36.303 1.00 58.58 243 GLY A O 1
ATOM 1715 N N . ASN A 1 244 ? 25.649 37.618 34.145 1.00 47.80 244 ASN A N 1
ATOM 1716 C CA . ASN A 1 244 ? 24.929 36.342 33.869 1.00 44.82 244 ASN A CA 1
ATOM 1717 C C . ASN A 1 244 ? 25.901 35.174 34.022 1.00 41.70 244 ASN A C 1
ATOM 1718 O O . ASN A 1 244 ? 27.108 35.327 33.689 1.00 39.03 244 ASN A O 1
ATOM 1723 N N . THR A 1 245 ? 25.400 34.062 34.547 1.00 39.49 245 THR A N 1
ATOM 1724 C CA . THR A 1 245 ? 26.204 32.849 34.804 1.00 38.40 245 THR A CA 1
ATOM 1725 C C . THR A 1 245 ? 25.860 31.834 33.718 1.00 38.68 245 THR A C 1
ATOM 1726 O O . THR A 1 245 ? 24.682 31.667 33.457 1.00 40.07 245 THR A O 1
ATOM 1730 N N . TYR A 1 246 ? 26.873 31.213 33.111 1.00 36.17 246 TYR A N 1
AT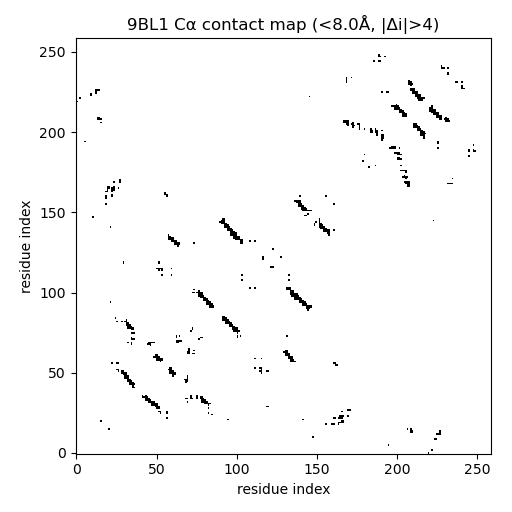OM 1731 C CA . TYR A 1 246 ? 26.750 30.300 31.949 1.00 38.28 246 TYR A CA 1
ATOM 1732 C C . TYR A 1 246 ? 27.442 28.992 32.308 1.00 34.69 246 TYR A C 1
ATOM 1733 O O . TYR A 1 246 ? 28.593 29.111 32.756 1.00 35.07 246 TYR A O 1
ATOM 1742 N N . LYS A 1 247 ? 26.794 27.838 32.150 1.00 35.14 247 LYS A N 1
ATOM 1743 C CA . LYS A 1 247 ? 27.513 26.539 32.190 1.00 36.12 247 LYS A CA 1
ATOM 1744 C C . LYS A 1 247 ? 28.005 26.212 30.788 1.00 32.42 247 LYS A C 1
ATOM 1745 O O . LYS A 1 247 ? 27.168 26.050 29.892 1.00 32.12 247 LYS A O 1
ATOM 1751 N N . LEU A 1 248 ? 29.312 26.047 30.619 1.00 30.76 2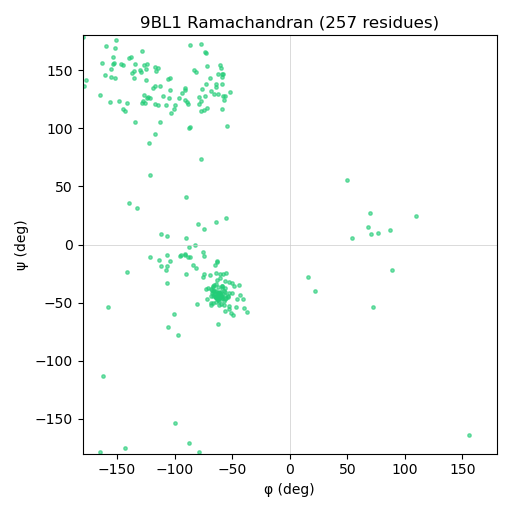48 LEU A N 1
ATOM 1752 C CA . LEU A 1 248 ? 29.877 25.823 29.268 1.00 30.23 248 LEU A CA 1
ATOM 1753 C C . LEU A 1 248 ? 30.710 24.543 29.240 1.00 27.62 248 LEU A C 1
ATOM 1754 O O . LEU A 1 248 ? 31.458 24.328 30.180 1.00 27.75 248 LEU A O 1
ATOM 1759 N N . ARG A 1 249 ? 30.611 23.827 28.137 1.00 24.56 249 ARG A N 1
ATOM 1760 C CA . ARG A 1 249 ? 31.407 22.626 27.823 1.00 26.33 249 ARG A CA 1
ATOM 1761 C C . ARG A 1 249 ? 32.645 23.093 27.074 1.00 25.52 249 ARG A C 1
ATOM 1762 O O . ARG A 1 249 ? 32.499 23.811 26.071 1.00 26.21 249 ARG A O 1
ATOM 1770 N N . ILE A 1 250 ? 33.813 22.745 27.585 1.00 25.03 250 ILE A N 1
ATOM 1771 C CA . ILE A 1 250 ? 35.147 23.079 27.012 1.00 24.31 250 ILE A CA 1
ATOM 1772 C C . ILE A 1 250 ? 35.873 21.796 26.623 1.00 28.81 250 ILE A C 1
ATOM 1773 O O . ILE A 1 250 ? 36.526 21.136 27.448 1.00 27.62 250 ILE A O 1
ATOM 1778 N N . PRO A 1 251 ? 35.762 21.406 25.348 1.00 26.20 251 PRO A N 1
ATOM 1779 C CA . PRO A 1 251 ? 36.409 20.185 24.878 1.00 31.77 251 PRO A CA 1
ATOM 1780 C C . PRO A 1 251 ? 37.927 20.316 24.755 1.00 29.87 251 PRO A C 1
ATOM 1781 O O . PRO A 1 251 ? 38.445 21.325 24.266 1.00 27.55 251 PRO A O 1
ATOM 1785 N N . PHE A 1 252 ? 38.630 19.274 25.190 1.00 27.74 252 PHE A N 1
ATOM 1786 C CA . PHE A 1 252 ? 40.069 19.109 24.898 1.00 28.82 252 PHE A CA 1
ATOM 1787 C C . PHE A 1 252 ? 40.339 19.028 23.388 1.00 32.02 252 PHE A C 1
ATOM 1788 O O . PHE A 1 252 ? 39.496 18.592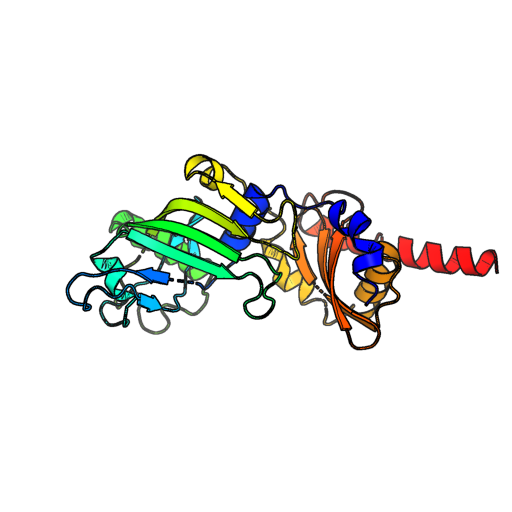 22.602 1.00 32.26 252 PHE A O 1
ATOM 1796 N N . PRO A 1 253 ? 41.563 19.402 22.948 1.00 32.27 253 PRO A N 1
ATOM 1797 C CA . PRO A 1 253 ? 41.985 19.231 21.548 1.00 34.31 253 PRO A CA 1
ATOM 1798 C C . PRO A 1 253 ? 41.875 17.785 21.062 1.00 36.15 253 PRO A C 1
ATOM 1799 O O . PRO A 1 253 ? 41.584 17.596 19.930 1.00 36.64 253 PRO A O 1
ATOM 1803 N N . ARG A 1 254 ? 42.058 16.828 21.970 1.00 33.21 254 ARG A N 1
ATOM 1804 C CA . ARG A 1 254 ? 41.853 15.378 21.732 1.00 37.78 254 ARG A CA 1
ATOM 1805 C C . ARG A 1 254 ? 41.668 14.669 23.079 1.00 34.16 254 ARG A C 1
ATOM 1806 O O . ARG A 1 254 ? 41.934 15.265 24.132 1.00 32.55 254 ARG A O 1
ATOM 1814 N N . ARG A 1 255 ? 41.280 13.400 23.026 1.00 37.22 255 ARG A N 1
ATOM 1815 C CA . ARG A 1 255 ? 40.941 12.638 24.245 1.00 36.42 255 ARG A CA 1
ATOM 1816 C C . ARG A 1 255 ? 42.169 12.493 25.137 1.00 38.87 255 ARG A C 1
ATOM 1817 O O . ARG A 1 255 ? 43.267 12.216 24.612 1.00 42.97 255 ARG A O 1
ATOM 1825 N N . ALA A 1 256 ? 41.993 12.706 26.437 1.00 34.14 256 ALA A N 1
ATOM 1826 C CA . ALA A 1 256 ? 42.994 12.424 27.481 1.00 32.92 256 ALA A CA 1
ATOM 1827 C C . ALA A 1 256 ? 42.965 10.918 27.761 1.00 46.92 256 ALA A C 1
ATOM 1828 O O . ALA A 1 256 ? 41.848 10.396 27.998 1.00 45.92 256 ALA A O 1
ATOM 1830 N N . GLU A 1 257 ? 44.118 10.247 27.700 1.00 45.80 257 GLU A N 1
ATOM 1831 C CA . GLU A 1 257 ? 44.201 8.761 27.834 1.00 45.52 257 GLU A CA 1
ATOM 1832 C C . GLU A 1 257 ? 44.722 8.401 29.220 1.00 42.97 257 GLU A C 1
ATOM 1833 O O . GLU A 1 257 ? 44.585 7.244 29.586 1.00 52.73 257 GLU A O 1
ATOM 1839 N N . GLU A 1 258 ? 45.278 9.352 29.973 1.00 45.31 258 GLU A N 1
ATOM 1840 C CA . GLU A 1 258 ? 45.798 9.101 31.340 1.00 45.71 258 GLU A CA 1
ATOM 1841 C C . GLU A 1 258 ? 45.733 10.401 32.119 1.00 44.36 258 GLU A C 1
ATOM 1842 O O . GLU A 1 258 ? 45.746 11.471 31.468 1.00 44.89 258 GLU A O 1
ATOM 1848 N N . ARG A 1 259 ? 45.788 10.321 33.442 1.00 41.67 259 ARG A N 1
ATOM 1849 C CA . ARG A 1 259 ? 45.700 11.507 34.321 1.00 47.90 259 ARG A CA 1
ATOM 1850 C C . ARG A 1 259 ? 46.688 12.585 33.858 1.00 50.85 259 ARG A C 1
ATOM 1851 O O . ARG A 1 259 ? 46.322 13.805 33.945 1.00 46.08 259 ARG A O 1
ATOM 1859 N N . LYS A 1 260 ? 47.916 12.187 33.482 1.00 42.44 260 LYS A N 1
ATOM 1860 C CA . LYS A 1 260 ? 48.991 13.159 33.123 1.00 50.67 260 LYS A CA 1
ATOM 1861 C C . LYS A 1 260 ? 48.575 13.952 31.878 1.00 41.28 260 LYS A C 1
ATOM 1862 O O . LYS A 1 260 ? 48.983 15.113 31.767 1.00 45.28 260 LYS A O 1
ATOM 1868 N N . ASP A 1 261 ? 47.842 13.328 30.958 1.00 45.95 261 ASP A N 1
ATOM 1869 C CA . ASP A 1 261 ? 47.407 13.974 29.691 1.00 43.45 261 ASP A CA 1
ATOM 1870 C C . ASP A 1 261 ? 46.545 15.203 30.012 1.00 41.20 261 ASP A C 1
ATOM 1871 O O . ASP A 1 261 ? 46.485 16.084 29.135 1.00 43.20 261 ASP A O 1
ATOM 1876 N N . VAL A 1 262 ? 45.870 15.281 31.169 1.00 36.98 262 VAL A N 1
ATOM 1877 C CA . VAL A 1 262 ? 44.972 16.449 31.439 1.00 38.09 262 VAL A CA 1
ATOM 1878 C C . VAL A 1 262 ? 45.809 17.737 31.502 1.00 37.00 262 VAL A C 1
ATOM 1879 O O . VAL A 1 262 ? 45.416 18.757 30.861 1.00 34.07 262 VAL A O 1
ATOM 1883 N N . LYS A 1 263 ? 46.900 17.739 32.272 1.00 35.77 263 LYS A N 1
ATOM 1884 C CA . LYS A 1 263 ? 47.752 18.947 32.373 1.00 39.55 263 LYS A CA 1
ATOM 1885 C C . LYS A 1 263 ? 48.303 19.285 30.983 1.00 32.83 263 LYS A C 1
ATOM 1886 O O . LYS A 1 263 ? 48.358 20.491 30.649 1.00 37.81 263 LYS A O 1
ATOM 1892 N N . THR A 1 264 ? 48.736 18.288 30.210 1.00 35.76 264 THR A N 1
ATOM 1893 C CA . THR A 1 264 ? 49.334 18.499 28.867 1.00 40.02 264 THR A CA 1
ATOM 1894 C C . THR A 1 264 ? 48.324 19.209 27.969 1.00 40.22 264 THR A C 1
ATOM 1895 O O . THR A 1 264 ? 48.698 20.159 27.257 1.00 35.13 264 THR A O 1
ATOM 1899 N N . LEU A 1 265 ? 47.079 18.745 27.985 1.00 35.95 265 LEU A N 1
ATOM 1900 C CA . LEU A 1 265 ? 46.022 19.296 27.105 1.00 34.93 265 LEU A CA 1
ATOM 1901 C C . LEU A 1 265 ? 45.644 20.695 27.579 1.00 31.30 265 LEU A C 1
ATOM 1902 O O . LEU A 1 265 ? 45.418 21.571 26.693 1.00 31.47 265 LEU A O 1
ATOM 1907 N N . VAL A 1 266 ? 45.608 20.940 28.892 1.00 31.71 266 VAL A N 1
ATOM 1908 C CA . VAL A 1 266 ? 45.261 22.280 29.444 1.00 30.56 266 VAL A CA 1
ATOM 1909 C C . VAL A 1 266 ? 46.350 23.256 29.015 1.00 34.66 266 VAL A C 1
ATOM 1910 O O . VAL A 1 266 ? 46.013 24.352 28.545 1.00 33.86 266 VAL A O 1
ATOM 1914 N N . VAL A 1 267 ? 47.615 22.863 29.123 1.00 34.41 267 VAL A N 1
ATOM 1915 C CA . VAL A 1 267 ? 48.733 23.770 28.736 1.00 37.11 267 VAL A CA 1
ATOM 1916 C C . VAL A 1 267 ? 48.636 24.085 27.232 1.00 35.35 267 VAL A C 1
ATOM 1917 O O . VAL A 1 267 ? 48.765 25.280 26.867 1.00 34.97 267 VAL A O 1
ATOM 1921 N N . GLU A 1 268 ? 48.406 23.066 26.397 1.00 33.68 268 GLU A N 1
ATOM 1922 C CA . GLU A 1 268 ? 48.236 23.193 24.933 1.00 32.81 268 GLU A CA 1
ATOM 1923 C C . GLU A 1 268 ? 47.115 24.175 24.615 1.00 31.88 268 GLU A C 1
ATOM 1924 O O . GLU A 1 268 ? 47.268 24.972 23.697 1.00 29.64 268 GLU A O 1
ATOM 1938 N N . LEU A 1 270 ? 45.975 26.599 26.629 1.00 30.48 270 LEU A N 1
ATOM 1939 C CA . LEU A 1 270 ? 46.377 27.923 27.045 1.00 30.57 270 LEU A CA 1
ATOM 1940 C C . LEU A 1 270 ? 47.331 28.494 25.983 1.00 32.63 270 LEU A C 1
ATOM 1941 O O . LEU A 1 270 ? 47.166 29.683 25.620 1.00 32.09 270 LEU A O 1
ATOM 1946 N N . GLN A 1 271 ? 48.228 27.668 25.442 1.00 33.79 271 GLN A N 1
ATOM 1947 C CA . GLN A 1 271 ? 49.264 28.145 24.477 1.00 36.21 271 GLN A CA 1
ATOM 1948 C C . GLN A 1 271 ? 48.545 28.558 23.188 1.00 33.37 271 GLN A C 1
ATOM 1949 O O . GLN A 1 271 ? 48.912 29.584 22.625 1.00 30.81 271 GLN A O 1
ATOM 1955 N N . ALA A 1 272 ? 47.513 27.820 22.786 1.00 31.47 272 ALA A N 1
ATOM 1956 C CA . ALA A 1 272 ? 46.710 28.117 21.587 1.00 31.50 272 ALA A CA 1
ATOM 1957 C C . ALA A 1 272 ? 45.951 29.428 21.809 1.00 29.60 272 ALA A C 1
ATOM 1958 O O . ALA A 1 272 ? 45.925 30.231 20.900 1.00 29.31 272 ALA A O 1
ATOM 1960 N N . ALA A 1 273 ? 45.346 29.652 22.974 1.00 29.52 273 ALA A N 1
ATOM 1961 C CA . ALA A 1 273 ? 44.700 30.941 23.269 1.00 27.85 273 ALA A CA 1
ATOM 1962 C C . ALA A 1 273 ? 45.711 32.092 23.141 1.00 28.18 273 ALA A C 1
ATOM 1963 O O . ALA A 1 273 ? 45.348 33.140 22.515 1.00 28.73 273 ALA A O 1
ATOM 1965 N N . LYS A 1 274 ? 46.887 31.949 23.762 1.00 25.82 274 LYS A N 1
ATOM 1966 C CA . LYS A 1 274 ? 47.899 33.025 23.789 1.00 28.70 274 LYS A CA 1
ATOM 1967 C C . LYS A 1 274 ? 48.408 33.273 22.357 1.00 31.09 274 LYS A C 1
ATOM 1968 O O . LYS A 1 274 ? 48.591 34.465 22.001 1.00 31.22 274 LYS A O 1
ATOM 1974 N N . SER A 1 275 ? 48.616 32.219 21.569 1.00 31.24 275 SER A N 1
ATOM 1975 C CA . SER A 1 275 ? 49.062 32.342 20.158 1.00 32.80 275 SER A CA 1
ATOM 1976 C C . SER A 1 275 ? 48.036 33.141 19.376 1.00 32.14 275 SER A C 1
ATOM 1977 O O . SER A 1 275 ? 48.452 33.961 18.554 1.00 32.38 275 SER A O 1
ATOM 1980 N N . GLN A 1 276 ? 46.744 32.847 19.549 1.00 29.63 276 GLN A N 1
ATOM 1981 C CA . GLN A 1 276 ? 45.669 33.556 18.821 1.00 32.91 276 GLN A CA 1
ATOM 1982 C C . GLN A 1 276 ? 45.706 35.040 19.197 1.00 29.61 276 GLN A C 1
ATOM 1983 O O . GLN A 1 276 ? 45.512 35.902 18.286 1.00 30.06 276 GLN A O 1
ATOM 1989 N N . ILE A 1 277 ? 45.910 35.359 20.468 1.00 29.47 277 ILE A N 1
ATOM 1990 C CA . ILE A 1 277 ? 45.936 36.776 20.936 1.00 27.46 277 ILE A CA 1
ATOM 1991 C C . ILE A 1 277 ? 47.126 37.501 20.278 1.00 26.99 277 ILE A C 1
ATOM 1992 O O . ILE A 1 277 ? 46.922 38.589 19.762 1.00 27.46 277 ILE A O 1
ATOM 1997 N N . LYS A 1 278 ? 48.302 36.882 20.250 1.00 25.10 278 LYS A N 1
ATOM 1998 C CA . LYS A 1 278 ? 49.531 37.480 19.676 1.00 28.88 278 LYS A CA 1
ATOM 1999 C C . LYS A 1 278 ? 49.328 37.694 18.168 1.00 28.29 278 LYS A C 1
ATOM 2000 O O . LYS A 1 278 ? 49.573 38.804 17.665 1.00 27.57 278 LYS A O 1
ATOM 2006 N N . GLU A 1 279 ? 48.785 36.717 17.460 1.00 27.24 279 GLU A N 1
ATOM 2007 C CA . GLU A 1 279 ? 48.717 36.846 15.985 1.00 29.68 279 GLU A CA 1
ATOM 2008 C C .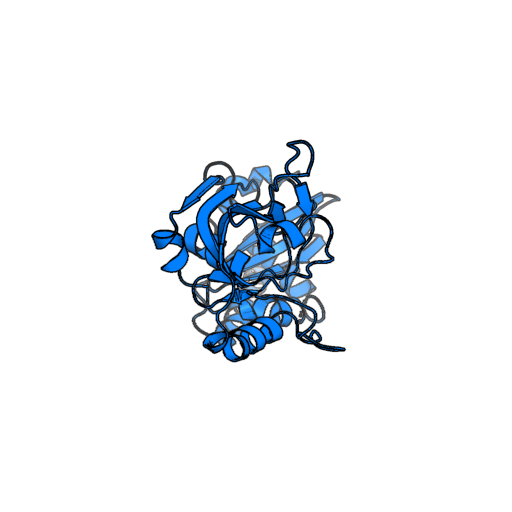 GLU A 1 279 ? 47.759 37.989 15.634 1.00 31.22 279 GLU A C 1
ATOM 2009 O O . GLU A 1 279 ? 48.023 38.739 14.661 1.00 33.86 279 GLU A O 1
ATOM 2015 N N . ASN A 1 280 ? 46.653 38.077 16.351 1.00 29.98 280 ASN A N 1
ATOM 2016 C CA . ASN A 1 280 ? 45.673 39.158 16.178 1.00 30.33 280 ASN A CA 1
ATOM 2017 C C . ASN A 1 280 ? 46.385 40.501 16.367 1.00 33.59 280 ASN A C 1
ATOM 2018 O O . ASN A 1 280 ? 46.109 41.431 15.576 1.00 32.42 280 ASN A O 1
ATOM 2023 N N . LEU A 1 281 ? 47.250 40.623 17.375 1.00 29.56 281 LEU A N 1
ATOM 2024 C CA . LEU A 1 281 ? 48.018 41.881 17.573 1.00 29.56 281 LEU A CA 1
ATOM 2025 C C . LEU A 1 281 ? 49.012 42.107 16.415 1.00 31.49 281 LEU A C 1
ATOM 2026 O O . LEU A 1 281 ? 49.187 43.279 15.971 1.00 31.03 281 LEU A O 1
ATOM 2031 N N . TYR A 1 282 ? 49.632 41.064 15.871 1.00 28.10 282 TYR A N 1
ATOM 2032 C CA . TYR A 1 282 ? 50.542 41.216 14.706 1.00 29.22 282 TYR A CA 1
ATOM 2033 C C . TYR A 1 282 ? 49.803 41.843 13.529 1.00 33.05 282 TYR A C 1
ATOM 2034 O O . TYR A 1 282 ? 50.449 42.575 12.773 1.00 36.45 282 TYR A O 1
ATOM 2043 N N . PHE A 1 283 ? 48.523 41.520 13.361 1.00 33.25 283 PHE A N 1
ATOM 2044 C CA . PHE A 1 283 ? 47.714 41.900 12.180 1.00 32.87 283 PHE A CA 1
ATOM 2045 C C . PHE A 1 283 ? 47.002 43.234 12.419 1.00 40.63 283 PHE A C 1
ATOM 2046 O O . PHE A 1 283 ? 46.390 43.710 11.441 1.00 47.53 283 PHE A O 1
ATOM 2054 N N . GLN A 1 284 ? 47.036 43.748 13.654 1.00 46.81 284 GLN A N 1
ATOM 2055 C CA . GLN A 1 284 ? 46.436 45.049 14.090 1.00 59.51 284 GLN A CA 1
ATOM 2056 C C . GLN A 1 284 ? 44.935 45.040 13.789 1.00 67.54 284 GLN A C 1
ATOM 2057 O O . GLN A 1 284 ? 44.216 44.243 14.405 1.00 71.47 284 GLN A O 1
#

Solvent-accessible surface area: 14807 Å² total

B-factor: mean 45.0, std 23.36, range [22.17, 158.92]

Foldseek 3Di:
DCCVVLVPVLQVADDPDVLLVLLQLLQQDFKWKWAAAPPPPRDIDDDIFTWHQDLLGWTKTFAACPGPNSVRCVPGFWMKTWDFSDVPPPQAKIKIFTFGRDFDDPVCCVVRVVRSCVNVVPPCVPHSVNTTMTGQGQKMWMAHNANHHVVRIDMDGSVSNSPHDHQPQQVCFCVVLVVVPPQFVLQQLLCCVQRVQNFPTWGGTAGQFFDWTFTHHPHDTHIGTRGFPDGHPDNVVVVVRSVCSVVSVVVVVVVVVVD

Secondary structure (DSSP, 8-state):
--HHHHHHHHHHS----HHHHHHHHHHH--B--EE--SSSTT--EE---B-EE-TTSPEE--B-TTSTTGGGGTT--EEEEEEESSSS-TTS-EEEEEEEE-PPPGGGHHHHHHHHHTTSTT--SS-STTSB--EEEEEEEEE-SSS-STT-EEEEEHHHHHHSPPPTTGGGHHHHHH---S-HHHHHHHHHHHHS---SEE--EEETTEEEEEEEETTEEEEEEEE-SS---SHHHHHHHHH--HHHHHHHHHHHHT-

Sequence (259 aa):
NVFQLIQTHQEKAARLPPVEEIRTVLDQSTHGLSTFSQKHGGYPSGSVVDFACDADGSPIVAVSSWAVHAKDLIANPKCSLLVAKDPEDRTDLVITLHGDSIPVSEKDVTAVRTAYLAKHPGAFRVDFGDFQFRIEPKAVQYVSGVATTLFGSGEFSKEEYQTAKVDPIAQFSKPVASHNRDHAEDTRLIVQHSTSIPVDSAYLDVDSLGFNVKAVYQGNTYKLRIPFPRRAEERKDVKTLVVELQAAKSQIKENLYFQ